Protein AF-A0AAD9Q621-F1 (afdb_monomer_lite)

Radius of gyration: 24.03 Å; chains: 1; bounding box: 46×67×92 Å

Sequence (267 aa):
MGCFPSRLRRNLNNNDGDSFIDLDEEDTPLLNEISRTQQTGHIIPQRQVRDQELIEQEDTELETTLLKLEHARGWREKIQKVETQTELETYRLKIVGLLDSATMEMSRLTKENRHYDVEKVVNSITHLRNAIGDHFFEASGINAFGREVTDMESCVITGGQYFKPVMIQDDDDSIVKLYFFTVSDVDSTEVLFRYYLEHVSFLEDSFALGLVTPDGHTQVEIYGSMCPSYWTIRRDVISNVTRRLNRLEDSYAFDCLSDYDTPLPMR

Organism: Acropora cervicornis (NCBI:txid6130)

pLDDT: mean 78.17, std 24.23, range [26.34, 98.44]

Secondary structure (DSSP, 8-state):
--PPP----S-S------------TTSS-----------------HHHHHHHHHHHHHHHHHHHHHHHHHHHHTTHHHHTT--SHHHHHHHHHHHHHHHHHHHHHHHHHHHTT-HHHHHHHHHHHHHHHHHH-HHHHHHHT--EEEEEEEE-SSEEEEEEEEEEEEEEETTEEEEEEEEEEEEEETTT--EEEEEEEEEE-SSS-EEEEEEEETTEEEEEEEEETSPPPHHHHHHHHHHHHHHHHHHHHHHHHHHTTGGG--PPPP-

Structure (mmCIF, N/CA/C/O backbone):
data_AF-A0AAD9Q621-F1
#
_entry.id   AF-A0AAD9Q621-F1
#
loop_
_atom_site.group_PDB
_atom_site.id
_atom_site.type_symbol
_atom_site.label_atom_id
_atom_site.label_alt_id
_atom_site.label_comp_id
_atom_site.label_asym_id
_atom_site.label_entity_id
_atom_site.label_seq_id
_atom_site.pdbx_PDB_ins_code
_atom_site.Cartn_x
_atom_site.Cartn_y
_atom_site.Cartn_z
_atom_site.occupancy
_atom_site.B_iso_or_equiv
_atom_site.auth_seq_id
_atom_site.auth_comp_id
_atom_site.auth_asym_id
_atom_site.auth_atom_id
_atom_site.pdbx_PDB_model_num
ATOM 1 N N . MET A 1 1 ? -12.721 -8.736 -2.957 1.00 26.34 1 MET A N 1
ATOM 2 C CA . MET A 1 1 ? -11.526 -8.057 -3.504 1.00 26.34 1 MET A CA 1
ATOM 3 C C . MET A 1 1 ? -11.634 -6.564 -3.231 1.00 26.34 1 MET A C 1
ATOM 5 O O . MET A 1 1 ? -12.466 -5.903 -3.839 1.00 26.34 1 MET A O 1
ATOM 9 N N . GLY A 1 2 ? -10.891 -6.060 -2.244 1.00 27.75 2 GLY A N 1
ATOM 10 C CA . GLY A 1 2 ? -10.909 -4.644 -1.872 1.00 27.75 2 GLY A CA 1
ATOM 11 C C . GLY A 1 2 ? -10.131 -3.814 -2.888 1.00 27.75 2 GLY A C 1
ATOM 12 O O . GLY A 1 2 ? -8.905 -3.830 -2.887 1.00 27.75 2 GLY A O 1
ATOM 13 N N . CYS A 1 3 ? -10.841 -3.122 -3.776 1.00 31.17 3 CYS A N 1
ATOM 14 C CA . CYS A 1 3 ? -10.263 -2.065 -4.596 1.00 31.17 3 CYS A CA 1
ATOM 15 C C . CYS A 1 3 ? -10.240 -0.782 -3.763 1.00 31.17 3 CYS A C 1
ATOM 17 O O . CYS A 1 3 ? -11.298 -0.291 -3.367 1.00 31.17 3 CYS A O 1
ATOM 19 N N . PHE A 1 4 ? -9.054 -0.226 -3.516 1.00 37.09 4 PHE A N 1
ATOM 20 C CA . PHE A 1 4 ? -8.951 1.181 -3.139 1.00 37.09 4 PHE A CA 1
ATOM 21 C C . PHE A 1 4 ? -9.514 2.020 -4.296 1.00 37.09 4 PHE A C 1
ATOM 23 O O . PHE A 1 4 ? -9.124 1.792 -5.445 1.00 37.09 4 PHE A O 1
ATOM 30 N N . PRO A 1 5 ? -10.452 2.949 -4.053 1.00 32.56 5 PRO A N 1
ATOM 31 C CA . PRO A 1 5 ? -10.899 3.855 -5.094 1.00 32.56 5 PRO A CA 1
ATOM 32 C C . PRO A 1 5 ? -9.752 4.804 -5.456 1.00 32.56 5 PRO A C 1
ATOM 34 O O . PRO A 1 5 ? -9.314 5.608 -4.639 1.00 32.56 5 PRO A O 1
ATOM 37 N N . SER A 1 6 ? -9.297 4.738 -6.706 1.00 33.56 6 SER A N 1
ATOM 38 C CA . SER A 1 6 ? -8.391 5.692 -7.352 1.00 33.56 6 SER A CA 1
ATOM 39 C C . SER A 1 6 ? -9.079 7.051 -7.545 1.00 33.56 6 SER A C 1
ATOM 41 O O . SER A 1 6 ? -9.374 7.487 -8.654 1.00 33.56 6 SER A O 1
ATOM 43 N N . ARG A 1 7 ? -9.395 7.738 -6.444 1.00 35.34 7 ARG A N 1
ATOM 44 C CA . ARG A 1 7 ? -9.944 9.101 -6.451 1.00 35.34 7 ARG A CA 1
ATOM 45 C C . ARG A 1 7 ? -9.045 10.051 -5.673 1.00 35.34 7 ARG A C 1
ATOM 47 O O . ARG A 1 7 ? -9.478 10.685 -4.722 1.00 35.34 7 ARG A O 1
ATOM 54 N N . LEU A 1 8 ? -7.811 10.204 -6.137 1.00 37.25 8 LEU A N 1
ATOM 55 C CA . LEU A 1 8 ? -6.962 11.334 -5.763 1.00 37.25 8 LEU A CA 1
ATOM 56 C C . LEU A 1 8 ? -6.547 12.089 -7.025 1.00 37.25 8 LEU A C 1
ATOM 58 O O . LEU A 1 8 ? -5.399 12.062 -7.438 1.00 37.25 8 LEU A O 1
ATOM 62 N N . ARG A 1 9 ? -7.540 12.720 -7.665 1.00 35.75 9 ARG A N 1
ATOM 63 C CA . ARG A 1 9 ? -7.397 13.922 -8.506 1.00 35.75 9 ARG A CA 1
ATOM 64 C C . ARG A 1 9 ? -8.783 14.407 -8.945 1.00 35.75 9 ARG A C 1
ATOM 66 O O . ARG A 1 9 ? -9.293 14.062 -10.004 1.00 35.75 9 ARG A O 1
ATOM 73 N N . ARG A 1 10 ? -9.408 15.245 -8.118 1.00 29.36 10 ARG A N 1
ATOM 74 C CA . ARG A 1 10 ? -10.305 16.297 -8.614 1.00 29.36 10 ARG A CA 1
ATOM 75 C C . ARG A 1 10 ? -9.667 17.632 -8.261 1.00 29.36 10 ARG A C 1
ATOM 77 O O . ARG A 1 10 ? -9.637 18.002 -7.099 1.00 29.36 10 ARG A O 1
ATOM 84 N N . ASN A 1 11 ? -9.129 18.277 -9.293 1.00 28.58 11 ASN A N 1
ATOM 85 C CA . ASN A 1 11 ? -8.925 19.715 -9.443 1.00 28.58 11 ASN A CA 1
ATOM 86 C C . ASN A 1 11 ? -8.492 20.506 -8.199 1.00 28.58 11 ASN A C 1
ATOM 88 O O . ASN A 1 11 ? -9.303 21.119 -7.511 1.00 28.58 11 ASN A O 1
ATOM 92 N N . LEU A 1 12 ? -7.173 20.632 -8.040 1.00 32.91 12 LEU A N 1
ATOM 93 C CA . LEU A 1 12 ? -6.574 21.885 -7.582 1.00 32.91 12 LEU A CA 1
ATOM 94 C C . LEU A 1 12 ? -6.900 22.956 -8.632 1.00 32.91 12 LEU A C 1
ATOM 96 O O . LEU A 1 12 ? -6.299 22.958 -9.702 1.00 32.91 12 LEU A O 1
ATOM 100 N N . ASN A 1 13 ? -7.901 23.782 -8.320 1.00 31.59 13 ASN A N 1
ATOM 101 C CA . ASN A 1 13 ? -8.414 24.973 -9.016 1.00 31.59 13 ASN A CA 1
ATOM 102 C C . ASN A 1 13 ? -9.907 24.825 -9.304 1.00 31.59 13 ASN A C 1
ATOM 104 O O . ASN A 1 13 ? -10.308 24.550 -10.429 1.00 31.59 13 ASN A O 1
ATOM 108 N N . ASN A 1 14 ? -10.717 24.999 -8.263 1.00 27.00 14 ASN A N 1
ATOM 109 C CA . ASN A 1 14 ? -11.914 25.832 -8.297 1.00 27.00 14 ASN A CA 1
ATOM 110 C C . ASN A 1 14 ? -12.333 26.101 -6.848 1.00 27.00 14 ASN A C 1
ATOM 112 O O . ASN A 1 14 ? -12.568 25.173 -6.079 1.00 27.00 14 ASN A O 1
ATOM 116 N N . ASN A 1 15 ? -12.376 27.384 -6.489 1.00 37.25 15 ASN A N 1
ATOM 117 C CA . ASN A 1 15 ? -13.148 27.868 -5.353 1.00 37.25 15 ASN A CA 1
ATOM 118 C C . ASN A 1 15 ? -14.604 27.473 -5.593 1.00 37.25 15 ASN A C 1
ATOM 120 O O . ASN A 1 15 ? -15.221 28.076 -6.460 1.00 37.25 15 ASN A O 1
ATOM 124 N N . ASP A 1 16 ? -15.117 26.503 -4.846 1.00 28.81 16 ASP A N 1
ATOM 125 C CA . ASP A 1 16 ? -16.530 26.389 -4.492 1.00 28.81 16 ASP A CA 1
ATOM 126 C C . ASP A 1 16 ? -16.617 25.536 -3.219 1.00 28.81 16 ASP A C 1
ATOM 128 O O . ASP A 1 16 ? -15.977 24.489 -3.104 1.00 28.81 16 ASP A O 1
ATOM 132 N N . GLY A 1 17 ? -17.322 26.069 -2.222 1.00 32.94 17 GLY A N 1
ATOM 133 C CA . GLY A 1 17 ? -17.392 25.536 -0.867 1.00 32.94 17 GLY A CA 1
ATOM 134 C C . GLY A 1 17 ? -18.185 24.236 -0.725 1.00 32.94 17 GLY A C 1
ATOM 135 O O . GLY A 1 17 ? -18.913 23.810 -1.618 1.00 32.94 17 GLY A O 1
ATOM 136 N N . ASP A 1 18 ? -18.049 23.685 0.481 1.00 28.56 18 ASP A N 1
ATOM 137 C CA . ASP A 1 18 ? -18.862 22.644 1.116 1.00 28.56 18 ASP A CA 1
ATOM 138 C C . ASP A 1 18 ? -18.613 21.181 0.714 1.00 28.56 18 ASP A C 1
ATOM 140 O O . ASP A 1 18 ? -19.258 20.584 -0.146 1.00 28.56 18 ASP A O 1
ATOM 144 N N . SER A 1 19 ? -17.712 20.534 1.458 1.00 31.81 19 SER A N 1
ATOM 145 C CA . SER A 1 19 ? -18.082 19.516 2.466 1.00 31.81 19 SER A CA 1
ATOM 146 C C . SER A 1 19 ? -16.806 18.900 3.042 1.00 31.81 19 SER A C 1
ATOM 148 O O . SER A 1 19 ? -16.425 17.764 2.763 1.00 31.81 19 SER A O 1
ATOM 150 N N . PHE A 1 20 ? -16.106 19.705 3.841 1.00 32.16 20 PHE A N 1
ATOM 151 C CA . PHE A 1 20 ? -15.108 19.196 4.767 1.00 32.16 20 PHE A CA 1
ATOM 152 C C . PHE A 1 20 ? -15.870 18.338 5.782 1.00 32.16 20 PHE A C 1
ATOM 154 O O . PHE A 1 20 ? -16.812 18.815 6.409 1.00 32.16 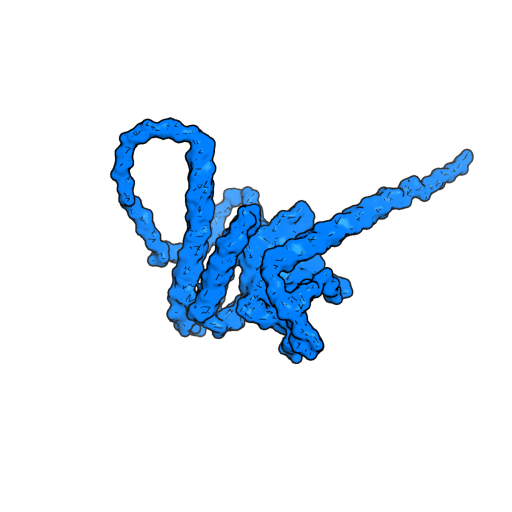20 PHE A O 1
ATOM 161 N N . ILE A 1 21 ? -15.549 17.047 5.872 1.00 37.06 21 ILE A N 1
ATOM 162 C CA . ILE A 1 21 ? -16.038 16.226 6.978 1.00 37.06 21 ILE A CA 1
ATOM 163 C C . ILE A 1 21 ? -15.298 16.754 8.199 1.00 37.06 21 ILE A C 1
ATOM 165 O O . ILE A 1 21 ? -14.123 16.435 8.387 1.00 37.06 21 ILE A O 1
ATOM 169 N N . ASP A 1 22 ? -15.981 17.611 8.957 1.00 28.91 22 ASP A N 1
ATOM 170 C CA . ASP A 1 22 ? -15.563 18.063 10.274 1.00 28.91 22 ASP A CA 1
ATOM 171 C C . ASP A 1 22 ? -15.210 16.826 11.100 1.00 28.91 22 ASP A C 1
ATOM 173 O O . ASP A 1 22 ? -16.054 16.012 11.483 1.00 28.91 22 ASP A O 1
ATOM 177 N N . LEU A 1 23 ? -13.909 16.638 11.301 1.00 36.59 23 LEU A N 1
ATOM 178 C CA . LEU A 1 23 ? -13.409 15.833 12.394 1.00 36.59 23 LEU A CA 1
ATOM 179 C C . LEU A 1 23 ? -13.856 16.574 13.648 1.00 36.59 23 LEU A C 1
ATOM 181 O O . LEU A 1 23 ? -13.375 17.679 13.874 1.00 36.59 23 LEU A O 1
ATOM 185 N N . ASP A 1 24 ? -14.802 15.993 14.389 1.00 32.12 24 ASP A N 1
ATOM 186 C CA . ASP A 1 24 ? -15.315 16.537 15.648 1.00 32.12 24 ASP A CA 1
ATOM 187 C C . ASP A 1 24 ? -14.184 17.217 16.444 1.00 32.12 24 ASP A C 1
ATOM 189 O O . ASP A 1 24 ? -13.232 16.561 16.879 1.00 32.12 24 ASP A O 1
ATOM 193 N N . GLU A 1 25 ? -14.297 18.539 16.621 1.00 39.09 25 GLU A N 1
ATOM 194 C CA . GLU A 1 25 ? -13.350 19.414 17.335 1.00 39.09 25 GLU A CA 1
ATOM 195 C C . GLU A 1 25 ? -13.180 19.050 18.829 1.00 39.09 25 GLU A C 1
ATOM 197 O O . GLU A 1 25 ? -12.419 19.699 19.545 1.00 39.09 25 GLU A O 1
ATOM 202 N N . GLU A 1 26 ? -13.858 18.010 19.328 1.00 36.59 26 GLU A N 1
ATOM 203 C CA . GLU A 1 26 ? -13.805 17.610 20.739 1.00 36.59 26 GLU A CA 1
ATOM 204 C C . GLU A 1 26 ? -12.610 16.714 21.117 1.00 36.59 26 GLU A C 1
ATOM 206 O O . GLU A 1 26 ? -12.303 16.613 22.302 1.00 36.59 26 GLU A O 1
ATOM 211 N N . ASP A 1 27 ? -11.891 16.113 20.159 1.00 41.03 27 ASP A N 1
ATOM 212 C CA . ASP A 1 27 ? -10.774 15.184 20.449 1.00 41.03 27 ASP A CA 1
ATOM 213 C C . ASP A 1 27 ? -9.378 15.737 20.046 1.00 41.03 27 ASP A C 1
ATOM 215 O O . ASP A 1 27 ? -8.369 15.033 20.142 1.00 41.03 27 ASP A O 1
ATOM 219 N N . THR A 1 28 ? -9.267 17.003 19.619 1.00 39.59 28 THR A N 1
ATOM 220 C CA . THR A 1 28 ? -7.971 17.666 19.353 1.00 39.59 28 THR A CA 1
ATOM 221 C C . THR A 1 28 ? -7.478 18.456 20.570 1.00 39.59 28 THR A C 1
ATOM 223 O O . THR A 1 28 ? -8.156 19.395 20.992 1.00 39.59 28 THR A O 1
ATOM 226 N N . PRO A 1 29 ? -6.289 18.169 21.139 1.00 35.22 29 PRO A N 1
ATOM 227 C CA . PRO A 1 29 ? -5.741 19.007 22.195 1.00 35.22 29 PRO A CA 1
ATOM 228 C C . PRO A 1 29 ? -5.345 20.377 21.627 1.00 35.22 29 PRO A C 1
ATOM 230 O O . PRO A 1 29 ? -4.429 20.494 20.813 1.00 35.22 29 PRO A O 1
ATOM 233 N N . LEU A 1 30 ? -6.036 21.421 22.090 1.00 34.84 30 LEU A N 1
ATOM 234 C CA . LEU A 1 30 ? -5.670 22.821 21.888 1.00 34.84 30 LEU A CA 1
ATOM 235 C C . LEU A 1 30 ? -4.292 23.083 22.517 1.00 34.84 30 LEU A C 1
ATOM 237 O O . LEU A 1 30 ? -4.174 23.241 23.735 1.00 34.84 30 LEU A O 1
ATOM 241 N N . LEU A 1 31 ? -3.243 23.154 21.698 1.00 34.41 31 LEU A N 1
ATOM 242 C CA . LEU A 1 31 ? -1.949 23.693 22.118 1.00 34.41 31 LEU A CA 1
ATOM 243 C C . LEU A 1 31 ? -2.045 25.221 22.160 1.00 34.41 31 LEU A C 1
ATOM 245 O O . LEU A 1 31 ? -1.719 25.915 21.201 1.00 34.41 31 LEU A O 1
ATOM 249 N N . ASN A 1 32 ? -2.527 25.738 23.289 1.00 34.00 32 ASN A N 1
ATOM 250 C CA . ASN A 1 32 ? -2.466 27.162 23.584 1.00 34.00 32 ASN A CA 1
ATOM 251 C C . ASN A 1 32 ? -1.033 27.597 23.924 1.00 34.00 32 ASN A C 1
ATOM 253 O O . ASN A 1 32 ? -0.339 26.994 24.744 1.00 34.00 32 ASN A O 1
ATOM 257 N N . GLU A 1 33 ? -0.661 28.704 23.291 1.00 37.94 33 GLU A N 1
ATOM 258 C CA . GLU A 1 33 ? 0.535 29.525 23.446 1.00 37.94 33 GLU A CA 1
ATOM 259 C C . GLU A 1 33 ? 0.956 29.794 24.900 1.00 37.94 33 GLU A C 1
ATOM 261 O O . GLU A 1 33 ? 0.183 30.371 25.660 1.00 37.94 33 GLU A O 1
ATOM 266 N N . ILE A 1 34 ? 2.230 29.540 25.232 1.00 30.02 34 ILE A N 1
ATOM 267 C CA . ILE A 1 34 ? 3.080 30.356 26.132 1.00 30.02 34 ILE A CA 1
ATOM 268 C C . ILE A 1 34 ? 4.538 30.047 25.694 1.00 30.02 34 ILE A C 1
ATOM 270 O O . ILE A 1 34 ? 4.906 28.885 25.623 1.00 30.02 34 ILE A O 1
ATOM 274 N N . SER A 1 35 ? 5.455 30.954 25.340 1.00 29.91 35 SER A N 1
ATOM 275 C CA . SER A 1 35 ? 5.854 32.179 26.031 1.00 29.91 35 SER A CA 1
ATOM 276 C C . SER A 1 35 ? 6.672 33.107 25.125 1.00 29.91 35 SER A C 1
ATOM 278 O O . SER A 1 35 ? 7.595 32.687 24.432 1.00 29.91 35 SER A O 1
ATOM 280 N N . ARG A 1 36 ? 6.401 34.411 25.240 1.00 35.31 36 ARG A N 1
ATOM 281 C CA . ARG A 1 36 ? 7.304 35.495 24.837 1.00 35.31 36 ARG A CA 1
ATOM 282 C C . ARG A 1 36 ? 8.594 35.452 25.661 1.00 35.31 36 ARG A C 1
ATOM 284 O O . ARG A 1 36 ? 8.513 35.574 26.879 1.00 35.31 36 ARG A O 1
ATOM 291 N N . THR A 1 37 ? 9.750 35.512 25.004 1.00 32.03 37 THR A N 1
ATOM 292 C CA . THR A 1 37 ? 10.958 36.134 25.579 1.00 32.03 37 THR A CA 1
ATOM 293 C C . THR A 1 37 ? 11.807 36.807 24.500 1.00 32.03 37 THR A C 1
ATOM 295 O O . THR A 1 37 ? 12.412 36.153 23.667 1.00 32.03 37 THR A O 1
ATOM 298 N N . GLN A 1 38 ? 11.771 38.141 24.552 1.00 34.44 38 GLN A N 1
ATOM 299 C CA . GLN A 1 38 ? 12.819 39.143 24.311 1.00 34.44 38 GLN A CA 1
ATOM 300 C C . GLN A 1 38 ? 13.856 38.950 23.185 1.00 34.44 38 GLN A C 1
ATOM 302 O O . GLN A 1 38 ? 14.665 38.033 23.162 1.00 34.44 38 GLN A O 1
ATOM 307 N N . GLN A 1 39 ? 13.871 39.970 22.322 1.00 39.31 39 GLN A N 1
ATOM 308 C CA . GLN A 1 39 ? 14.842 40.270 21.275 1.00 39.31 39 GLN A CA 1
ATOM 309 C C . GLN A 1 39 ? 16.283 40.404 21.795 1.00 39.31 39 GLN A C 1
ATOM 311 O O . GLN A 1 39 ? 16.555 41.221 22.673 1.00 39.31 39 GLN A O 1
ATOM 316 N N . THR A 1 40 ? 17.218 39.773 21.088 1.00 33.22 40 THR A N 1
ATOM 317 C CA . THR A 1 40 ? 18.570 40.305 20.869 1.00 33.22 40 THR A CA 1
ATOM 318 C C . THR A 1 40 ? 18.975 40.015 19.427 1.00 33.22 40 THR A C 1
ATOM 320 O O . THR A 1 40 ? 18.932 38.882 18.961 1.00 33.22 40 THR A O 1
ATOM 323 N N . GLY A 1 41 ? 19.290 41.080 18.687 1.00 44.53 41 GLY A N 1
ATOM 324 C CA . GLY A 1 41 ? 19.498 41.039 17.245 1.00 44.53 41 GLY A CA 1
ATOM 325 C C . GLY A 1 41 ? 20.725 40.231 16.829 1.00 44.53 41 GLY A C 1
ATOM 326 O O . GLY A 1 41 ? 21.863 40.604 17.118 1.00 44.53 41 GLY A O 1
ATOM 327 N N . HIS A 1 42 ? 20.485 39.185 16.048 1.00 36.78 42 HIS A N 1
ATOM 328 C CA . HIS A 1 42 ? 21.447 38.635 15.105 1.00 36.78 42 HIS A CA 1
ATOM 329 C C . HIS A 1 42 ? 20.776 38.568 13.738 1.00 36.78 42 HIS A C 1
ATOM 331 O O . HIS A 1 42 ? 19.717 37.969 13.576 1.00 36.78 42 HIS A O 1
ATOM 337 N N . ILE A 1 43 ? 21.371 39.257 12.764 1.00 47.09 43 ILE A N 1
ATOM 338 C CA . ILE A 1 43 ? 20.954 39.204 11.364 1.00 47.09 43 ILE A CA 1
ATOM 339 C C . ILE A 1 43 ? 21.377 37.824 10.857 1.00 47.09 43 ILE A C 1
ATOM 341 O O . ILE A 1 43 ? 22.516 37.632 10.437 1.00 47.09 43 ILE A O 1
ATOM 345 N N . ILE A 1 44 ? 20.478 36.850 10.970 1.00 49.91 44 ILE A N 1
ATOM 346 C CA . ILE A 1 44 ? 20.642 35.536 10.351 1.00 49.91 44 ILE A CA 1
ATOM 347 C C . ILE A 1 44 ? 20.378 35.727 8.846 1.00 49.91 44 ILE A C 1
ATOM 349 O O . ILE A 1 44 ? 19.381 36.360 8.483 1.00 49.91 44 ILE A O 1
ATOM 353 N N . PRO A 1 45 ? 21.253 35.246 7.944 1.00 46.00 45 PRO A N 1
ATOM 354 C CA . PRO A 1 45 ? 21.015 35.331 6.508 1.00 46.00 45 PRO A CA 1
ATOM 355 C C . PRO A 1 45 ? 19.669 34.678 6.163 1.00 46.00 45 PRO A C 1
ATOM 357 O O . PRO A 1 45 ? 19.460 33.512 6.485 1.00 46.00 45 PRO A O 1
ATOM 360 N N . GLN A 1 46 ? 18.774 35.397 5.474 1.00 53.19 46 GLN A N 1
ATOM 361 C CA . GLN A 1 46 ? 17.405 34.950 5.136 1.00 53.19 46 GLN A CA 1
ATOM 362 C C . GLN A 1 46 ? 17.324 33.561 4.473 1.00 53.19 46 GLN A C 1
ATOM 364 O O . GLN A 1 46 ? 16.284 32.914 4.529 1.00 53.19 46 GLN A O 1
ATOM 369 N N . ARG A 1 47 ? 18.416 33.090 3.860 1.00 50.66 47 ARG A N 1
ATOM 370 C CA . ARG A 1 47 ? 18.510 31.747 3.278 1.00 50.66 47 ARG A CA 1
ATOM 371 C C . ARG A 1 47 ? 18.560 30.639 4.339 1.00 50.66 47 ARG A C 1
ATOM 373 O O . ARG A 1 47 ? 17.883 29.640 4.176 1.00 50.66 47 ARG A O 1
ATOM 380 N N . GLN A 1 48 ? 19.286 30.846 5.439 1.00 50.97 48 GLN A N 1
ATOM 381 C CA . GLN A 1 48 ? 19.386 29.866 6.529 1.00 50.97 48 GLN A CA 1
ATOM 382 C C . GLN A 1 48 ? 18.094 29.764 7.343 1.00 50.97 48 GLN A C 1
ATOM 384 O O . GLN A 1 48 ? 17.766 28.684 7.809 1.00 50.97 48 GLN A O 1
ATOM 389 N N . VAL A 1 49 ? 17.347 30.865 7.481 1.00 56.06 49 VAL A N 1
ATOM 390 C CA . VAL A 1 49 ? 16.044 30.856 8.168 1.00 56.06 49 VAL A CA 1
ATOM 391 C C . VAL A 1 49 ? 15.024 30.044 7.373 1.00 56.06 49 VAL A C 1
ATOM 393 O O . VAL A 1 49 ? 14.339 29.212 7.946 1.00 56.06 49 VAL A O 1
ATOM 396 N N . ARG A 1 50 ? 14.981 30.217 6.046 1.00 51.56 50 ARG A N 1
ATOM 397 C CA . ARG A 1 50 ? 14.044 29.486 5.185 1.00 51.56 50 ARG A CA 1
ATOM 398 C C . ARG A 1 50 ? 14.362 27.987 5.118 1.00 51.56 50 ARG A C 1
ATOM 400 O O . ARG A 1 50 ? 13.443 27.183 5.153 1.00 51.56 50 ARG A O 1
ATOM 407 N N . ASP A 1 51 ? 15.641 27.617 5.051 1.00 54.16 51 ASP A N 1
ATOM 408 C CA . ASP A 1 51 ? 16.052 26.207 5.067 1.00 54.16 51 ASP A CA 1
ATOM 409 C C . ASP A 1 51 ? 15.748 25.552 6.434 1.00 54.16 51 ASP A C 1
ATOM 411 O O . ASP A 1 51 ? 15.332 24.400 6.483 1.00 54.16 51 ASP A O 1
ATOM 415 N N . GLN A 1 52 ? 15.885 26.294 7.541 1.00 54.59 52 GLN A N 1
ATOM 416 C CA . GLN A 1 52 ? 15.554 25.827 8.893 1.00 54.59 52 GLN A CA 1
ATOM 417 C C . GLN A 1 52 ? 14.034 25.706 9.121 1.00 54.59 52 GLN A C 1
ATOM 419 O O . GLN A 1 52 ? 13.588 24.705 9.669 1.00 54.59 52 GLN A O 1
ATOM 424 N N . GLU A 1 53 ? 13.238 26.677 8.660 1.00 60.09 53 GLU A N 1
ATOM 425 C CA . GLU A 1 53 ? 11.766 26.642 8.722 1.00 60.09 53 GLU A CA 1
ATOM 426 C C . GLU A 1 53 ? 11.188 25.472 7.911 1.00 60.09 53 GLU A C 1
ATOM 428 O O . GLU A 1 53 ? 10.235 24.838 8.354 1.00 60.09 53 GLU A O 1
ATOM 433 N N . LEU A 1 54 ? 11.777 25.152 6.752 1.00 60.31 54 LEU A N 1
ATOM 434 C CA . LEU A 1 54 ? 11.378 23.995 5.945 1.00 60.31 54 LEU A CA 1
ATOM 435 C C . LEU A 1 54 ? 11.679 22.676 6.667 1.00 60.31 54 LEU A C 1
ATOM 437 O O . LEU A 1 54 ? 10.803 21.824 6.742 1.00 60.31 54 LEU A O 1
ATOM 441 N N . ILE A 1 55 ? 12.865 22.534 7.268 1.00 61.09 55 ILE A N 1
ATOM 442 C CA . ILE A 1 55 ? 13.231 21.336 8.045 1.00 61.09 55 ILE A CA 1
ATOM 443 C C . ILE A 1 55 ? 12.317 21.174 9.274 1.00 61.09 55 ILE A C 1
ATOM 445 O O . ILE A 1 55 ? 11.850 20.074 9.561 1.00 61.09 55 ILE A O 1
ATOM 449 N N . GLU A 1 56 ? 12.016 22.265 9.985 1.00 63.00 56 GLU A N 1
ATOM 450 C CA . GLU A 1 56 ? 11.113 22.249 11.145 1.00 63.00 56 GLU A CA 1
ATOM 451 C C . GLU A 1 56 ? 9.666 21.917 10.745 1.00 63.00 56 GLU A C 1
ATOM 453 O O . GLU A 1 56 ? 8.984 21.155 11.436 1.00 63.00 56 GLU A O 1
ATOM 458 N N . GLN A 1 57 ? 9.199 22.422 9.600 1.00 62.09 57 GLN A N 1
ATOM 459 C CA . GLN A 1 57 ? 7.882 22.093 9.058 1.00 62.09 57 GLN A CA 1
ATOM 460 C C . GLN A 1 57 ? 7.797 20.624 8.601 1.00 62.09 57 GLN A C 1
ATOM 462 O O . GLN A 1 57 ? 6.801 19.956 8.879 1.00 62.09 57 GLN A O 1
ATOM 467 N N . GLU A 1 58 ? 8.846 20.093 7.964 1.00 62.84 58 GLU A N 1
ATOM 468 C CA . GLU A 1 58 ? 8.919 18.700 7.499 1.00 62.84 58 GLU A CA 1
ATOM 469 C C . GLU A 1 58 ? 8.887 17.684 8.649 1.00 62.84 58 GLU A C 1
ATOM 471 O O . GLU A 1 58 ? 8.261 16.628 8.520 1.00 62.84 58 GLU A O 1
ATOM 476 N N . ASP A 1 59 ? 9.534 17.983 9.777 1.00 75.44 59 ASP A N 1
ATOM 477 C CA . ASP A 1 59 ? 9.481 17.119 10.961 1.00 75.44 59 ASP A CA 1
ATOM 478 C C . ASP A 1 59 ? 8.126 17.224 11.690 1.00 75.44 59 ASP A C 1
ATOM 480 O O . ASP A 1 59 ? 7.656 16.237 12.266 1.00 75.44 59 ASP A O 1
ATOM 484 N N . THR A 1 60 ? 7.434 18.365 11.567 1.00 85.06 60 THR A N 1
ATOM 485 C CA . THR A 1 60 ? 6.090 18.571 12.134 1.00 85.06 60 THR A CA 1
ATOM 486 C C . THR A 1 60 ? 5.029 17.697 11.449 1.00 85.06 60 THR A C 1
ATOM 488 O O . THR A 1 60 ? 4.137 17.169 12.120 1.00 85.06 60 THR A O 1
ATOM 491 N N . GLU A 1 61 ? 5.098 17.504 10.127 1.00 90.88 61 GLU A N 1
ATOM 492 C CA . GLU A 1 61 ? 4.133 16.671 9.381 1.00 90.88 61 GLU A CA 1
ATOM 493 C C . GLU A 1 61 ? 4.252 15.179 9.733 1.00 90.88 61 GLU A C 1
ATOM 495 O O . GLU A 1 61 ? 3.237 14.501 9.963 1.00 90.88 61 GLU A O 1
ATOM 500 N N . LEU A 1 62 ? 5.487 14.686 9.872 1.00 93.69 62 LEU A N 1
ATOM 501 C CA . LEU A 1 62 ? 5.767 13.322 10.317 1.00 93.69 62 LEU A CA 1
ATOM 502 C C . LEU A 1 62 ? 5.264 13.106 11.748 1.00 93.69 62 LEU A C 1
ATOM 504 O O . LEU A 1 62 ? 4.547 12.135 12.009 1.00 93.69 62 LEU A O 1
ATOM 508 N N . GLU A 1 63 ? 5.604 14.008 12.671 1.00 95.19 63 GLU A N 1
ATOM 509 C CA . GLU A 1 63 ? 5.161 13.926 14.065 1.00 95.19 63 GLU A CA 1
ATOM 510 C C . GLU A 1 63 ? 3.632 13.958 14.164 1.00 95.19 63 GLU A C 1
ATOM 512 O O . GLU A 1 63 ? 3.030 13.103 14.814 1.00 95.19 63 GLU A O 1
ATOM 517 N N . THR A 1 64 ? 2.983 14.854 13.418 1.00 95.62 64 THR A N 1
ATOM 518 C CA . THR A 1 64 ? 1.519 14.932 13.334 1.00 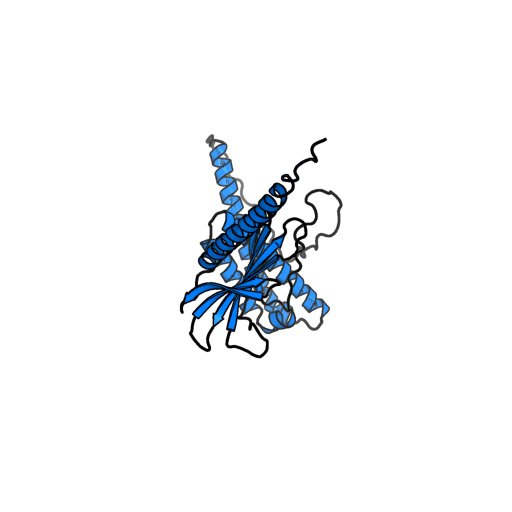95.62 64 THR A CA 1
ATOM 519 C C . THR A 1 64 ? 0.910 13.623 12.830 1.00 95.62 64 THR A C 1
ATOM 521 O O . THR A 1 64 ? -0.088 13.145 13.375 1.00 95.62 64 THR A O 1
ATOM 524 N N . THR A 1 65 ? 1.497 13.012 11.800 1.00 96.75 65 THR A N 1
ATOM 525 C CA . THR A 1 65 ? 1.026 11.731 11.252 1.00 96.75 65 THR A CA 1
ATOM 526 C C . THR A 1 65 ? 1.151 10.607 12.280 1.00 96.75 65 THR A C 1
ATOM 528 O O . THR A 1 65 ? 0.214 9.825 12.466 1.00 96.75 65 THR A O 1
ATOM 531 N N . LEU A 1 66 ? 2.276 10.543 12.994 1.00 97.25 66 LEU A N 1
ATOM 532 C CA . LEU A 1 66 ? 2.499 9.557 14.050 1.00 97.25 66 LEU A CA 1
ATOM 533 C C . LEU A 1 66 ? 1.526 9.749 15.223 1.00 97.25 66 LEU A C 1
ATOM 535 O O . LEU A 1 66 ? 0.941 8.764 15.673 1.00 97.25 66 LEU A O 1
ATOM 539 N N . LEU A 1 67 ? 1.280 10.992 15.648 1.00 96.12 67 LEU A N 1
ATOM 540 C CA . LEU A 1 67 ? 0.312 11.322 16.699 1.00 96.12 67 LEU A CA 1
ATOM 541 C C . LEU A 1 67 ? -1.118 10.933 16.308 1.00 96.12 67 LEU A C 1
ATOM 543 O O . LEU A 1 67 ? -1.841 10.350 17.115 1.00 96.12 67 LEU A O 1
ATOM 547 N N . LYS A 1 68 ? -1.532 11.183 15.058 1.00 96.81 68 LYS A N 1
ATOM 548 C CA . LYS A 1 68 ? -2.850 10.755 14.551 1.00 96.81 68 LYS A CA 1
ATOM 549 C C . LYS A 1 68 ? -3.002 9.231 14.584 1.00 96.81 68 LYS A C 1
ATOM 551 O O . LYS A 1 68 ? -4.039 8.726 15.018 1.00 96.81 68 LYS A O 1
ATOM 556 N N . LEU A 1 69 ? -1.971 8.497 14.156 1.00 97.06 69 LEU A N 1
ATOM 557 C CA . LEU A 1 69 ? -1.949 7.031 14.205 1.00 97.06 69 LEU A CA 1
ATOM 558 C C . LEU A 1 69 ? -1.983 6.505 15.643 1.00 97.06 69 LEU A C 1
ATOM 560 O O . LEU A 1 69 ? -2.661 5.514 15.909 1.00 97.06 69 LEU A O 1
ATOM 564 N N . GLU A 1 70 ? -1.276 7.156 16.565 1.00 94.75 70 GLU A N 1
ATOM 565 C CA . GLU A 1 70 ? -1.283 6.811 17.985 1.00 94.75 70 GLU A CA 1
ATOM 566 C C . GLU A 1 70 ? -2.651 7.061 18.624 1.00 94.75 70 GLU A C 1
ATOM 568 O O . GLU A 1 70 ? -3.198 6.156 19.252 1.00 94.75 70 GLU A O 1
ATOM 573 N N . HIS A 1 71 ? -3.251 8.231 18.397 1.00 93.88 71 HIS A N 1
ATOM 574 C CA . HIS A 1 71 ? -4.578 8.565 18.911 1.00 93.88 71 HIS A CA 1
ATOM 575 C C . HIS A 1 71 ? -5.647 7.577 18.419 1.00 93.88 71 HIS A C 1
ATOM 577 O O . HIS A 1 71 ? -6.465 7.087 19.202 1.00 93.88 71 HIS A O 1
ATOM 583 N N . ALA A 1 72 ? -5.591 7.192 17.140 1.00 94.88 72 ALA A N 1
ATOM 584 C CA . ALA A 1 72 ? -6.510 6.215 16.564 1.00 94.88 72 ALA A CA 1
ATOM 585 C C . ALA A 1 72 ? -6.418 4.822 17.217 1.00 94.88 72 ALA A C 1
ATOM 587 O O . ALA A 1 72 ? -7.382 4.057 17.165 1.00 94.88 72 ALA A O 1
ATOM 588 N N . ARG A 1 73 ? -5.316 4.484 17.907 1.00 91.62 73 ARG A N 1
ATOM 589 C CA . ARG A 1 73 ? -5.235 3.238 18.695 1.00 91.62 73 ARG A CA 1
ATOM 590 C C . ARG A 1 73 ? -6.258 3.210 19.827 1.00 91.62 73 ARG A C 1
ATOM 592 O O . ARG A 1 73 ? -6.775 2.142 20.153 1.00 91.62 73 ARG A O 1
ATOM 599 N N . GLY A 1 74 ? -6.580 4.374 20.395 1.00 88.31 74 GLY A N 1
ATOM 600 C CA . GLY A 1 74 ? -7.604 4.525 21.428 1.00 88.31 74 GLY A CA 1
ATOM 601 C C . GLY A 1 74 ? -9.018 4.213 20.932 1.00 88.31 74 GLY A C 1
ATOM 602 O O . GLY A 1 74 ? -9.916 3.960 21.733 1.00 88.31 74 GLY A O 1
ATOM 603 N N . TRP A 1 75 ? -9.239 4.150 19.613 1.00 92.38 75 TRP A N 1
ATOM 604 C CA . TRP A 1 75 ? -10.557 3.851 19.053 1.00 92.38 75 TRP A CA 1
ATOM 605 C C . TRP A 1 75 ? -10.989 2.403 19.255 1.00 92.38 75 TRP A C 1
ATOM 607 O O . TRP A 1 75 ? -12.165 2.114 19.061 1.00 92.38 75 TRP A O 1
ATOM 617 N N . ARG A 1 76 ? -10.098 1.503 19.693 1.00 92.44 76 ARG A N 1
ATOM 618 C CA . ARG A 1 76 ? -10.422 0.096 19.979 1.00 92.44 76 ARG A CA 1
ATOM 619 C C . ARG A 1 76 ? -11.695 -0.056 20.813 1.00 92.44 76 ARG A C 1
ATOM 621 O O . ARG A 1 76 ? -12.575 -0.825 20.444 1.00 92.44 76 ARG A O 1
ATOM 628 N N . GLU A 1 77 ? -11.806 0.677 21.919 1.00 89.88 77 GLU A N 1
ATOM 629 C CA . GLU A 1 77 ? -12.963 0.578 22.819 1.00 89.88 77 GLU A CA 1
ATOM 630 C C . GLU A 1 77 ? -14.252 1.085 22.170 1.00 89.88 77 GLU A C 1
ATOM 632 O O . GLU A 1 77 ? -15.327 0.545 22.431 1.00 89.88 77 GLU A O 1
ATOM 637 N N . LYS A 1 78 ? -14.148 2.116 21.320 1.00 91.31 78 LYS A N 1
ATOM 638 C CA . LYS A 1 78 ? -15.284 2.658 20.571 1.00 91.31 78 LYS A CA 1
ATOM 639 C C . LYS A 1 78 ? -15.713 1.677 19.464 1.00 91.31 78 LYS A C 1
ATOM 641 O O . LYS A 1 78 ? -16.897 1.395 19.330 1.00 91.31 78 LYS A O 1
ATOM 646 N N . ILE A 1 79 ? -14.754 1.084 18.747 1.00 91.44 79 ILE A N 1
ATOM 647 C CA . ILE A 1 79 ? -14.973 0.094 17.678 1.00 91.44 79 ILE A CA 1
ATOM 648 C C . ILE A 1 79 ? -15.587 -1.203 18.220 1.00 91.44 79 ILE A C 1
ATOM 650 O O . ILE A 1 79 ? -16.457 -1.782 17.582 1.00 91.44 79 ILE A O 1
ATOM 654 N N . GLN A 1 80 ? -15.187 -1.661 19.409 1.00 89.88 80 GLN A N 1
ATOM 655 C CA . GLN A 1 80 ? -15.758 -2.867 20.027 1.00 89.88 80 GLN A CA 1
ATOM 656 C C . GLN A 1 80 ? -17.240 -2.733 20.395 1.00 89.88 80 GLN A C 1
ATOM 658 O O . GLN A 1 80 ? -17.916 -3.745 20.547 1.00 89.88 80 GLN A O 1
ATOM 663 N N . LYS A 1 81 ? -17.731 -1.500 20.555 1.00 90.44 81 LYS A N 1
ATOM 664 C CA . LYS A 1 81 ? -19.130 -1.191 20.878 1.00 90.44 81 LYS A CA 1
ATOM 665 C C . LYS A 1 81 ? -19.984 -0.931 19.635 1.00 90.44 81 LYS A C 1
ATOM 667 O O . LYS A 1 81 ? -21.141 -0.564 19.777 1.00 90.44 81 LYS A O 1
ATOM 672 N N . VAL A 1 82 ? -19.417 -1.068 18.437 1.00 89.94 82 VAL A N 1
ATOM 673 C CA . VAL A 1 82 ? -20.154 -0.905 17.182 1.00 89.94 82 VAL A CA 1
ATOM 674 C C . VAL A 1 82 ? -21.168 -2.036 17.052 1.00 89.94 82 VAL A C 1
ATOM 676 O O . VAL A 1 82 ? -20.792 -3.205 16.972 1.00 89.94 82 VAL A O 1
ATOM 679 N N . GLU A 1 83 ? -22.450 -1.681 17.006 1.00 88.88 83 GLU A N 1
ATOM 680 C CA . GLU A 1 83 ? -23.558 -2.635 16.863 1.00 88.88 83 GLU A CA 1
ATOM 681 C C . GLU A 1 83 ? -24.237 -2.519 15.494 1.00 88.88 83 GLU A C 1
ATOM 683 O O . GLU A 1 83 ? -24.918 -3.444 15.048 1.00 88.88 83 GLU A O 1
ATOM 688 N N . THR A 1 84 ? -24.042 -1.392 14.802 1.00 91.38 84 THR A N 1
ATOM 689 C CA . THR A 1 84 ? -24.702 -1.105 13.526 1.00 91.38 84 THR A CA 1
ATOM 690 C C . THR A 1 84 ? -23.730 -1.073 12.348 1.00 91.38 84 THR A C 1
ATOM 692 O O . THR A 1 84 ? -22.567 -0.682 12.462 1.00 91.38 84 THR A O 1
ATOM 695 N N . GLN A 1 85 ? -24.237 -1.418 11.161 1.00 90.50 85 GLN A N 1
ATOM 696 C CA . GLN A 1 85 ? -23.457 -1.346 9.923 1.00 90.50 85 GLN A CA 1
ATOM 697 C C . GLN A 1 85 ? -23.025 0.092 9.586 1.00 90.50 85 GLN A C 1
ATOM 699 O O . GLN A 1 85 ? -21.949 0.299 9.032 1.00 90.50 85 GLN A O 1
ATOM 704 N N . THR A 1 86 ? -23.844 1.089 9.928 1.00 93.38 86 THR A N 1
ATOM 705 C CA . THR A 1 86 ? -23.546 2.507 9.678 1.00 93.38 86 THR A CA 1
ATOM 706 C C . THR A 1 86 ? -22.360 2.989 10.514 1.00 93.38 86 THR A C 1
ATOM 708 O O . THR A 1 86 ? -21.477 3.679 10.005 1.00 93.38 86 THR A O 1
ATOM 711 N N . GLU A 1 87 ? -22.299 2.604 11.789 1.00 92.38 87 GLU A N 1
ATOM 712 C CA . GLU A 1 87 ? -21.160 2.909 12.661 1.00 92.38 87 GLU A CA 1
ATOM 713 C C . GLU A 1 87 ? -19.889 2.190 12.198 1.00 92.38 87 GLU A C 1
ATOM 715 O O . GLU A 1 87 ? -18.820 2.803 12.163 1.00 92.38 87 GLU A O 1
ATOM 720 N N . LEU A 1 88 ? -20.001 0.922 11.777 1.00 92.38 88 LEU A N 1
ATOM 721 C CA . LEU A 1 88 ? -18.879 0.180 11.198 1.00 92.38 88 LEU A CA 1
ATOM 722 C C . LEU A 1 88 ? -18.315 0.907 9.973 1.00 92.38 88 LEU A C 1
ATOM 724 O O . LEU A 1 88 ? -17.106 1.117 9.889 1.00 92.38 88 LEU A O 1
ATOM 728 N N . GLU A 1 89 ? -19.186 1.332 9.055 1.00 94.44 89 GLU A N 1
ATOM 729 C CA . GLU A 1 89 ? -18.785 2.083 7.864 1.00 94.44 89 GLU A CA 1
ATOM 730 C C . GLU A 1 89 ? -18.147 3.431 8.233 1.00 94.44 89 GLU A C 1
ATOM 732 O O . GLU A 1 89 ? -17.164 3.844 7.626 1.00 94.44 89 GLU A O 1
ATOM 737 N N . THR A 1 90 ? -18.633 4.085 9.289 1.00 95.25 90 THR A N 1
ATOM 738 C CA . THR A 1 90 ? -18.067 5.350 9.778 1.00 95.25 90 THR A CA 1
ATOM 739 C C . THR A 1 90 ? -16.627 5.163 10.258 1.00 95.25 90 THR A C 1
ATOM 741 O O . THR A 1 90 ? -15.730 5.898 9.842 1.00 95.25 90 THR A O 1
ATOM 744 N N . TYR A 1 91 ? -16.365 4.153 11.095 1.00 95.19 91 TYR A N 1
ATOM 745 C CA . TYR A 1 91 ? -15.001 3.849 11.539 1.00 95.19 91 TYR A CA 1
ATOM 746 C C . TYR A 1 91 ? -14.118 3.352 10.398 1.00 95.19 91 TYR A C 1
ATOM 748 O O . TYR A 1 91 ? -12.940 3.702 10.345 1.00 95.19 91 TYR A O 1
ATOM 756 N N . ARG A 1 92 ? -14.678 2.585 9.459 1.00 95.56 92 ARG A N 1
ATOM 757 C CA . ARG A 1 92 ? -13.977 2.164 8.244 1.00 95.56 92 ARG A CA 1
ATOM 758 C C . ARG A 1 92 ? -13.486 3.375 7.455 1.00 95.56 92 ARG A C 1
ATOM 760 O O . ARG A 1 92 ? -12.301 3.432 7.147 1.00 95.56 92 ARG A O 1
ATOM 767 N N . LEU A 1 93 ? -14.345 4.359 7.193 1.00 96.06 93 LEU A N 1
ATOM 768 C CA . LEU A 1 93 ? -13.965 5.587 6.487 1.00 96.06 93 LEU A CA 1
ATOM 769 C C . LEU A 1 93 ? -12.919 6.401 7.261 1.00 96.06 93 LEU A C 1
ATOM 771 O O . LEU A 1 93 ? -11.964 6.880 6.653 1.00 96.06 93 LEU A O 1
ATOM 775 N N . LYS A 1 94 ? -13.037 6.499 8.594 1.00 96.44 94 LYS A N 1
ATOM 776 C CA . LYS A 1 94 ? -12.028 7.166 9.440 1.00 96.44 94 LYS A CA 1
ATOM 777 C C . LYS A 1 94 ? -10.656 6.488 9.344 1.00 96.44 94 LYS A C 1
ATOM 779 O O . LYS A 1 94 ? -9.644 7.173 9.216 1.00 96.44 94 LYS A O 1
ATOM 784 N N . ILE A 1 95 ? -10.611 5.154 9.374 1.00 97.00 95 ILE A N 1
ATOM 785 C CA . ILE A 1 95 ? -9.361 4.393 9.241 1.00 97.00 95 ILE A CA 1
ATOM 786 C C . ILE A 1 95 ? -8.790 4.516 7.829 1.00 97.00 95 ILE A C 1
ATOM 788 O O . ILE A 1 95 ? -7.597 4.762 7.696 1.00 97.00 95 ILE A O 1
ATOM 792 N N . VAL A 1 96 ? -9.613 4.401 6.783 1.00 96.94 96 VAL A N 1
ATOM 793 C CA . VAL A 1 96 ? -9.157 4.584 5.395 1.00 96.94 96 VAL A CA 1
ATOM 794 C C . VAL A 1 96 ? -8.566 5.980 5.199 1.00 96.94 96 VAL A C 1
ATOM 796 O O . VAL A 1 96 ? -7.435 6.085 4.743 1.00 96.94 96 VAL A O 1
ATOM 799 N N . GLY A 1 97 ? -9.254 7.038 5.640 1.00 97.31 97 GLY A N 1
ATOM 800 C CA . GLY A 1 97 ? -8.738 8.407 5.535 1.00 97.31 97 GLY A CA 1
ATOM 801 C C . GLY A 1 97 ? -7.419 8.618 6.288 1.00 97.31 97 GLY A C 1
ATOM 802 O O . GLY A 1 97 ? -6.530 9.321 5.808 1.00 97.31 97 GLY A O 1
ATOM 803 N N . LEU A 1 98 ? -7.248 7.964 7.441 1.00 97.88 98 LEU A N 1
ATOM 804 C CA . LEU A 1 98 ? -5.990 7.987 8.186 1.00 97.88 98 LEU A CA 1
ATOM 805 C C . LEU A 1 98 ? -4.856 7.263 7.441 1.00 97.88 98 LEU A C 1
ATOM 807 O O . LEU A 1 98 ? -3.737 7.773 7.391 1.00 97.88 98 LEU A O 1
ATOM 811 N N . LEU A 1 99 ? -5.136 6.098 6.848 1.00 98.19 99 LEU A N 1
ATOM 812 C CA . LEU A 1 99 ? -4.165 5.345 6.048 1.00 98.19 99 LEU A CA 1
ATOM 813 C C . LEU A 1 99 ? -3.785 6.091 4.761 1.00 98.19 99 LEU A C 1
ATOM 815 O O . LEU A 1 99 ? -2.611 6.096 4.391 1.00 98.19 99 LEU A O 1
ATOM 819 N N . ASP A 1 100 ? -4.734 6.766 4.115 1.00 97.38 100 ASP A N 1
ATOM 820 C CA . ASP A 1 100 ? -4.482 7.593 2.932 1.00 97.38 100 ASP A CA 1
ATOM 821 C C . ASP A 1 100 ? -3.607 8.804 3.288 1.00 97.38 100 ASP A C 1
ATOM 823 O O . ASP A 1 100 ? -2.605 9.063 2.620 1.00 97.38 100 ASP A O 1
ATOM 827 N N . SER A 1 101 ? -3.903 9.495 4.398 1.00 96.75 101 SER A N 1
ATOM 828 C CA . SER A 1 101 ? -3.056 10.586 4.905 1.00 96.75 101 SER A CA 1
ATOM 829 C C . SER A 1 101 ? -1.636 10.104 5.212 1.00 96.75 101 SER A C 1
ATOM 831 O O . SER A 1 101 ? -0.672 10.778 4.854 1.00 96.75 101 SER A O 1
ATOM 833 N N . ALA A 1 102 ? -1.491 8.934 5.840 1.00 98.12 102 ALA A N 1
ATOM 834 C CA . ALA A 1 102 ? -0.183 8.348 6.112 1.00 98.12 102 ALA A CA 1
ATOM 835 C C . ALA A 1 102 ? 0.546 7.942 4.819 1.00 98.12 102 ALA A C 1
ATOM 837 O O . ALA A 1 102 ? 1.762 8.085 4.731 1.00 98.12 102 ALA A O 1
ATOM 838 N N . THR A 1 103 ? -0.182 7.480 3.798 1.00 98.44 103 THR A N 1
ATOM 839 C CA . THR A 1 103 ? 0.379 7.158 2.477 1.00 98.44 103 THR A CA 1
ATOM 840 C C . THR A 1 103 ? 0.956 8.401 1.807 1.00 98.44 103 THR A C 1
ATOM 842 O O . THR A 1 103 ? 2.060 8.346 1.263 1.00 98.44 103 THR A O 1
ATOM 845 N N . MET A 1 104 ? 0.248 9.532 1.860 1.00 97.31 104 MET A N 1
ATOM 846 C CA . MET A 1 104 ? 0.738 10.797 1.302 1.00 97.31 104 MET A CA 1
ATOM 847 C C . MET A 1 104 ? 2.022 11.257 1.996 1.00 97.31 104 MET A C 1
ATOM 849 O O . MET A 1 104 ? 2.990 11.604 1.320 1.00 97.31 104 MET A O 1
ATOM 853 N N . GLU A 1 105 ? 2.066 11.162 3.325 1.00 97.38 105 GLU A N 1
ATOM 854 C CA . GLU A 1 105 ? 3.258 11.505 4.101 1.00 97.38 105 GLU A CA 1
ATOM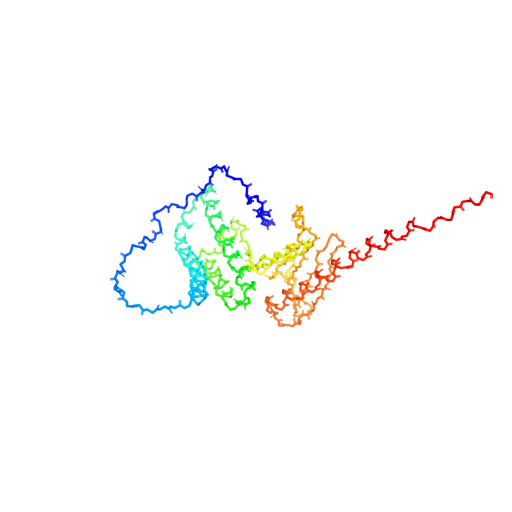 855 C C . GLU A 1 105 ? 4.436 10.567 3.796 1.00 97.38 105 GLU A C 1
ATOM 857 O O . GLU A 1 105 ? 5.544 11.012 3.503 1.00 97.38 105 GLU A O 1
ATOM 862 N N . MET A 1 106 ? 4.205 9.252 3.749 1.00 98.06 106 MET A N 1
ATOM 863 C CA . MET A 1 106 ? 5.244 8.295 3.350 1.00 98.06 106 MET A CA 1
ATOM 864 C C . MET A 1 106 ? 5.729 8.525 1.912 1.00 98.06 106 MET A C 1
ATOM 866 O O . MET A 1 106 ? 6.911 8.324 1.626 1.00 98.06 106 MET A O 1
ATOM 870 N N . SER A 1 107 ? 4.859 8.992 1.013 1.00 97.62 107 SER A N 1
ATOM 871 C CA . SER A 1 107 ? 5.237 9.363 -0.358 1.00 97.62 107 SER A CA 1
ATOM 872 C C . SER A 1 107 ? 6.177 10.569 -0.373 1.00 97.62 107 SER A C 1
ATOM 874 O O . SER A 1 107 ? 7.169 10.557 -1.104 1.00 97.62 107 SER A O 1
ATOM 876 N N . ARG A 1 108 ? 5.903 11.588 0.453 1.00 96.38 108 ARG A N 1
ATOM 877 C CA . ARG A 1 108 ? 6.774 12.760 0.639 1.00 96.38 108 ARG A CA 1
ATOM 878 C C . ARG A 1 108 ? 8.147 12.343 1.175 1.00 96.38 108 ARG A C 1
ATOM 880 O O . ARG A 1 108 ? 9.156 12.581 0.515 1.00 96.38 108 ARG A O 1
ATOM 887 N N . LEU A 1 109 ? 8.176 11.595 2.279 1.00 96.38 109 LEU A N 1
ATOM 888 C CA . LEU A 1 109 ? 9.410 11.074 2.885 1.00 96.38 109 LEU A CA 1
ATOM 889 C C . LEU A 1 109 ? 10.212 10.189 1.918 1.00 96.38 109 LEU A C 1
ATOM 891 O O . LEU A 1 109 ? 11.444 10.213 1.912 1.00 96.38 109 LEU A O 1
ATOM 895 N N . THR A 1 110 ? 9.530 9.420 1.065 1.00 96.12 110 THR A N 1
ATOM 896 C CA . THR A 1 110 ? 10.178 8.615 0.019 1.00 96.12 110 THR A CA 1
ATOM 897 C C . THR A 1 110 ? 10.867 9.498 -1.024 1.00 96.12 110 THR A C 1
ATOM 899 O O . THR A 1 110 ? 12.005 9.210 -1.39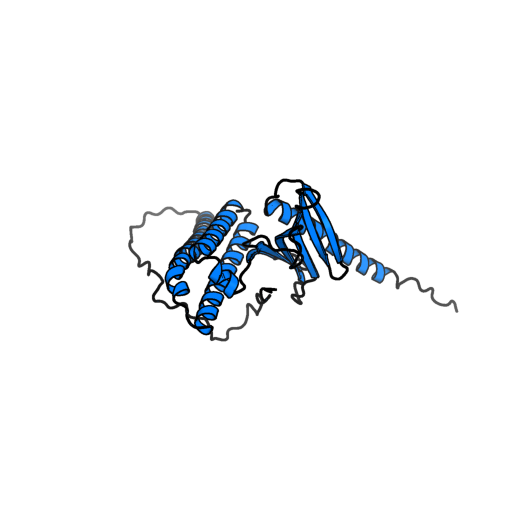5 1.00 96.12 110 THR A O 1
ATOM 902 N N . LYS A 1 111 ? 10.236 10.598 -1.465 1.00 94.62 111 LYS A N 1
ATOM 903 C CA . LYS A 1 111 ? 10.848 11.578 -2.388 1.00 94.62 111 LYS A CA 1
ATOM 904 C C . LYS A 1 111 ? 12.100 12.232 -1.780 1.00 94.62 111 LYS A C 1
ATOM 906 O O . LYS A 1 111 ? 13.054 12.516 -2.500 1.00 94.62 111 LYS A O 1
ATOM 911 N N . GLU A 1 112 ? 12.136 12.382 -0.458 1.00 94.19 112 GLU A N 1
ATOM 912 C CA . GLU A 1 112 ? 13.276 12.902 0.315 1.00 94.19 112 GLU A CA 1
ATOM 913 C C . GLU A 1 112 ? 14.336 11.837 0.662 1.00 94.19 112 GLU A C 1
ATOM 915 O O . GLU A 1 112 ? 15.341 12.142 1.301 1.00 94.19 112 GLU A O 1
ATOM 920 N N . ASN A 1 113 ? 14.155 10.582 0.234 1.00 93.81 113 ASN A N 1
ATOM 921 C CA . ASN A 1 113 ? 15.000 9.433 0.593 1.00 93.81 113 ASN A CA 1
ATOM 922 C C . ASN A 1 113 ? 15.055 9.135 2.109 1.00 93.81 113 ASN A C 1
ATOM 924 O O . ASN A 1 113 ? 15.963 8.445 2.585 1.00 93.81 113 ASN A O 1
ATOM 928 N N . ARG A 1 114 ? 14.063 9.590 2.884 1.00 95.88 114 ARG A N 1
ATOM 929 C CA . ARG A 1 114 ? 13.923 9.339 4.329 1.00 95.88 114 ARG A CA 1
ATOM 930 C C . ARG A 1 114 ? 13.274 7.977 4.604 1.00 95.88 114 ARG A C 1
ATOM 932 O O . ARG A 1 114 ? 12.301 7.857 5.345 1.00 95.88 114 ARG A O 1
ATOM 939 N N . HIS A 1 115 ? 13.831 6.910 4.027 1.00 95.31 115 HIS A N 1
ATOM 940 C CA . HIS A 1 115 ? 13.269 5.552 4.117 1.00 95.31 115 HIS A CA 1
ATOM 941 C C . HIS A 1 115 ? 13.109 5.051 5.561 1.00 95.31 115 HIS A C 1
ATOM 943 O O . HIS A 1 115 ? 12.167 4.326 5.864 1.00 95.31 115 HIS A O 1
ATOM 949 N N . TYR A 1 116 ? 14.005 5.455 6.466 1.00 95.94 116 TYR A N 1
ATOM 950 C CA . TYR A 1 116 ? 13.907 5.106 7.885 1.00 95.94 116 TYR A CA 1
ATOM 951 C C . TYR A 1 116 ? 12.641 5.673 8.543 1.00 95.94 116 TYR A C 1
ATOM 953 O O . TYR A 1 116 ? 11.994 4.982 9.328 1.00 95.94 116 TYR A O 1
ATOM 961 N N . ASP A 1 117 ? 12.257 6.904 8.201 1.00 97.19 117 ASP A N 1
ATOM 962 C CA . ASP A 1 117 ? 11.057 7.538 8.750 1.00 97.19 117 ASP A CA 1
ATOM 963 C C . ASP A 1 117 ? 9.779 6.932 8.160 1.00 97.19 117 ASP A C 1
ATOM 965 O O . ASP A 1 117 ? 8.808 6.731 8.888 1.00 97.19 117 ASP A O 1
ATOM 969 N N . VAL A 1 118 ? 9.811 6.504 6.894 1.00 97.81 118 VAL A N 1
ATOM 970 C CA . VAL A 1 118 ? 8.728 5.698 6.307 1.00 97.81 118 VAL A CA 1
ATOM 971 C C . VAL A 1 118 ? 8.501 4.415 7.114 1.00 97.81 118 VAL A C 1
ATOM 973 O O . VAL A 1 118 ? 7.359 4.094 7.445 1.00 97.81 118 VAL A O 1
ATOM 976 N N . GLU A 1 119 ? 9.563 3.704 7.513 1.00 97.88 119 GLU A N 1
ATOM 977 C CA . GLU A 1 119 ? 9.404 2.504 8.350 1.00 97.88 119 GLU A CA 1
ATOM 978 C C . GLU A 1 119 ? 8.824 2.818 9.741 1.00 97.88 119 GLU A C 1
ATOM 980 O O . GLU A 1 119 ? 8.117 1.984 10.310 1.00 97.88 119 GLU A O 1
ATOM 985 N N . LYS A 1 120 ? 9.046 4.017 10.301 1.00 97.94 120 LYS A N 1
ATOM 986 C CA . LYS A 1 120 ? 8.369 4.428 11.547 1.00 97.94 120 LYS A CA 1
ATOM 987 C C . LYS A 1 120 ? 6.859 4.528 11.348 1.00 97.94 120 LYS A C 1
ATOM 989 O O . LYS A 1 120 ? 6.107 4.015 12.176 1.00 97.94 120 LYS A O 1
ATOM 994 N N . VAL A 1 121 ? 6.416 5.143 10.251 1.00 98.38 121 VAL A N 1
ATOM 995 C CA . VAL A 1 121 ? 4.986 5.266 9.925 1.00 98.38 121 VAL A CA 1
ATOM 996 C C . VAL A 1 121 ? 4.365 3.884 9.702 1.00 98.38 121 VAL A C 1
ATOM 998 O O . VAL A 1 121 ? 3.330 3.574 10.292 1.00 98.38 121 VAL A O 1
ATOM 1001 N N . VAL A 1 122 ? 5.037 3.005 8.952 1.00 98.19 122 VAL A N 1
ATOM 1002 C CA . VAL A 1 122 ? 4.628 1.602 8.733 1.00 98.19 122 VAL A CA 1
ATOM 1003 C C . VAL A 1 122 ? 4.473 0.847 10.049 1.00 98.19 122 VAL A C 1
ATOM 1005 O O . VAL A 1 122 ? 3.478 0.147 10.264 1.00 98.19 122 VAL A O 1
ATOM 1008 N N . ASN A 1 123 ? 5.439 0.999 10.957 1.00 97.94 123 ASN A N 1
ATOM 1009 C CA . ASN A 1 123 ? 5.359 0.404 12.282 1.00 97.94 123 ASN A CA 1
ATOM 1010 C C . ASN A 1 123 ? 4.139 0.945 13.034 1.00 97.94 123 ASN A C 1
ATOM 1012 O O . ASN A 1 123 ? 3.374 0.159 13.590 1.00 97.94 123 ASN A O 1
ATOM 1016 N N . SER A 1 124 ? 3.896 2.256 13.026 1.00 98.00 124 SER A N 1
ATOM 1017 C CA . SER A 1 124 ? 2.719 2.852 13.670 1.00 98.00 124 SER A CA 1
ATOM 1018 C C . SER A 1 124 ? 1.392 2.347 13.093 1.00 98.00 124 SER A C 1
ATOM 1020 O O . SER A 1 124 ? 0.501 2.008 13.874 1.00 98.00 124 SER A O 1
ATOM 1022 N N . ILE A 1 125 ? 1.286 2.198 11.768 1.00 98.31 125 ILE A N 1
ATOM 1023 C CA . ILE A 1 125 ? 0.135 1.591 11.076 1.00 98.31 125 ILE A CA 1
ATOM 1024 C C . ILE A 1 125 ? -0.069 0.131 11.515 1.00 98.31 125 ILE A C 1
ATOM 1026 O O . ILE A 1 125 ? -1.184 -0.285 11.834 1.00 98.31 125 ILE A O 1
ATOM 1030 N N . THR A 1 126 ? 1.009 -0.650 11.596 1.00 96.31 126 THR A N 1
ATOM 1031 C CA . THR A 1 126 ? 0.950 -2.060 12.017 1.00 96.31 126 THR A CA 1
ATOM 1032 C C . THR A 1 126 ? 0.467 -2.191 13.462 1.00 96.31 126 THR A C 1
ATOM 1034 O O . THR A 1 126 ? -0.388 -3.019 13.776 1.00 96.31 126 THR A O 1
ATOM 1037 N N . HIS A 1 127 ? 0.962 -1.335 14.354 1.00 95.88 127 HIS A N 1
ATOM 1038 C CA . HIS A 1 127 ? 0.504 -1.301 15.738 1.00 95.88 127 HIS A CA 1
ATOM 1039 C C . HIS A 1 127 ? -0.951 -0.834 15.871 1.00 95.88 127 HIS A C 1
ATOM 1041 O O . HIS A 1 127 ? -1.663 -1.362 16.720 1.00 95.88 127 HIS A O 1
ATOM 1047 N N . LEU A 1 128 ? -1.409 0.119 15.048 1.00 96.38 128 LEU A N 1
ATOM 1048 C CA . LEU A 1 128 ? -2.819 0.519 14.990 1.00 96.38 128 LEU A CA 1
ATOM 1049 C C . LEU A 1 128 ? -3.709 -0.679 14.654 1.00 96.38 128 LEU A C 1
ATOM 1051 O O . LEU A 1 128 ? -4.666 -0.969 15.375 1.00 96.38 128 LEU A O 1
ATOM 1055 N N . ARG A 1 129 ? -3.341 -1.420 13.605 1.00 95.38 129 ARG A N 1
ATOM 1056 C CA . ARG A 1 129 ? -4.033 -2.640 13.189 1.00 95.38 129 ARG A CA 1
ATOM 1057 C C . ARG A 1 129 ? -4.082 -3.683 14.310 1.00 95.38 129 ARG A C 1
ATOM 1059 O O . ARG A 1 129 ? -5.147 -4.227 14.590 1.00 95.38 129 ARG A O 1
ATOM 1066 N N . ASN A 1 130 ? -2.965 -3.901 15.004 1.00 94.50 130 ASN A N 1
ATOM 1067 C CA . ASN A 1 130 ? -2.897 -4.832 16.134 1.00 94.50 130 ASN A CA 1
ATOM 1068 C C . ASN A 1 130 ? -3.713 -4.367 17.354 1.00 94.50 130 ASN A C 1
ATOM 1070 O O . ASN A 1 130 ? -4.299 -5.199 18.043 1.00 94.50 130 ASN A O 1
ATOM 1074 N N . ALA A 1 131 ? -3.768 -3.060 17.626 1.00 94.94 131 ALA A N 1
ATOM 1075 C CA . ALA A 1 131 ? -4.528 -2.503 18.743 1.00 94.94 131 ALA A CA 1
ATOM 1076 C C . ALA A 1 131 ? -6.042 -2.645 18.528 1.00 94.94 131 ALA A C 1
ATOM 1078 O O . ALA A 1 131 ? -6.754 -3.103 19.421 1.00 94.94 131 ALA A O 1
ATOM 1079 N N . ILE A 1 132 ? -6.529 -2.290 17.337 1.00 94.56 132 ILE A N 1
ATOM 1080 C CA . ILE A 1 132 ? -7.950 -2.399 16.983 1.00 94.56 132 ILE A CA 1
ATOM 1081 C C . ILE A 1 132 ? -8.372 -3.875 16.882 1.00 94.56 132 ILE A C 1
ATOM 1083 O O . ILE A 1 132 ? -9.400 -4.259 17.440 1.00 94.56 132 ILE A O 1
ATOM 1087 N N . GLY A 1 133 ? -7.546 -4.707 16.242 1.00 92.00 133 GLY A N 1
ATOM 1088 C CA . GLY A 1 133 ? -7.739 -6.150 16.131 1.00 92.00 133 GLY A CA 1
ATOM 1089 C C . GLY A 1 133 ? -8.309 -6.614 14.787 1.00 92.00 133 GLY A C 1
ATOM 1090 O O . GLY A 1 133 ? -9.006 -5.884 14.081 1.00 92.00 133 GLY A O 1
ATOM 1091 N N . ASP A 1 134 ? -8.014 -7.873 14.459 1.00 91.25 134 ASP A N 1
ATOM 1092 C CA . ASP A 1 134 ? -8.280 -8.497 13.155 1.00 91.25 134 ASP A CA 1
ATOM 1093 C C . ASP A 1 134 ? -9.751 -8.445 12.734 1.00 91.25 134 ASP A C 1
ATOM 1095 O O . ASP A 1 134 ? -10.045 -8.123 11.586 1.00 91.25 134 ASP A O 1
ATOM 1099 N N . HIS A 1 135 ? -10.665 -8.683 13.678 1.00 91.38 135 HIS A N 1
ATOM 1100 C CA . HIS A 1 135 ? -12.104 -8.749 13.420 1.00 91.38 135 HIS A CA 1
ATOM 1101 C C . HIS A 1 135 ? -12.640 -7.497 12.711 1.00 91.38 135 HIS A C 1
ATOM 1103 O O . HIS A 1 135 ? -13.428 -7.601 11.776 1.00 91.38 135 HIS A O 1
ATOM 1109 N N . PHE A 1 136 ? -12.204 -6.303 13.126 1.00 93.75 136 PHE A N 1
ATOM 1110 C CA . PHE A 1 136 ? -12.645 -5.062 12.487 1.00 93.75 136 PHE A CA 1
ATOM 1111 C C . PHE A 1 136 ? -12.098 -4.928 11.063 1.00 93.75 136 PHE A C 1
ATOM 1113 O O . PHE A 1 136 ? -12.840 -4.560 10.157 1.00 93.75 136 PHE A O 1
ATOM 1120 N N . PHE A 1 137 ? -10.813 -5.219 10.844 1.00 94.00 137 PHE A N 1
ATOM 1121 C CA . PHE A 1 137 ? -10.187 -5.118 9.519 1.00 94.00 137 PHE A CA 1
ATOM 1122 C C . PHE A 1 137 ? -10.794 -6.121 8.531 1.00 94.00 137 PHE A C 1
ATOM 1124 O O . PHE A 1 137 ? -11.051 -5.778 7.378 1.00 94.00 137 PHE A O 1
ATOM 1131 N N . GLU A 1 138 ? -11.104 -7.327 9.004 1.00 91.94 138 GLU A N 1
ATOM 1132 C CA . GLU A 1 138 ? -11.795 -8.356 8.227 1.00 91.94 138 GLU A CA 1
ATOM 1133 C C . GLU A 1 138 ? -13.236 -7.929 7.898 1.00 91.94 138 GLU A C 1
ATOM 1135 O O . GLU A 1 138 ? -13.619 -7.938 6.729 1.00 91.94 138 GLU A O 1
ATOM 1140 N N . ALA A 1 139 ? -14.004 -7.447 8.884 1.00 90.75 139 ALA A N 1
ATOM 1141 C CA . ALA A 1 139 ? -15.376 -6.970 8.676 1.00 90.75 139 ALA A CA 1
ATOM 1142 C C . ALA A 1 139 ? -15.465 -5.710 7.790 1.00 90.75 139 ALA A C 1
ATOM 1144 O O . ALA A 1 139 ? -16.422 -5.543 7.037 1.00 90.75 139 ALA A O 1
ATOM 1145 N N . SER A 1 140 ? -14.468 -4.824 7.861 1.00 90.81 140 SER A N 1
ATOM 1146 C CA . SER A 1 140 ? -14.388 -3.592 7.059 1.00 90.81 140 SER A CA 1
ATOM 1147 C C . SER A 1 140 ? -13.763 -3.799 5.674 1.00 90.81 140 SER A C 1
ATOM 1149 O O . SER A 1 140 ? -13.742 -2.873 4.857 1.00 90.81 140 SER A O 1
ATOM 1151 N N . GLY A 1 141 ? -13.243 -4.997 5.391 1.00 91.69 141 GLY A N 1
ATOM 1152 C CA . GLY A 1 141 ? -12.576 -5.314 4.130 1.00 91.69 141 GLY A CA 1
ATOM 1153 C C . GLY A 1 141 ? -11.266 -4.553 3.902 1.00 91.69 141 GLY A C 1
ATOM 1154 O O . GLY A 1 141 ? -10.809 -4.466 2.762 1.00 91.69 141 GLY A O 1
ATOM 1155 N N . ILE A 1 142 ? -10.664 -3.991 4.954 1.00 94.81 142 ILE A N 1
ATOM 1156 C CA . ILE A 1 142 ? -9.369 -3.309 4.886 1.00 94.81 142 ILE A CA 1
ATOM 1157 C C . ILE A 1 142 ? -8.275 -4.359 5.101 1.00 94.81 142 ILE A C 1
ATOM 1159 O O . ILE A 1 142 ? -8.045 -4.818 6.216 1.00 94.81 142 ILE A O 1
ATOM 1163 N N . ASN A 1 143 ? -7.571 -4.740 4.039 1.00 95.50 143 ASN A N 1
ATOM 1164 C CA . ASN A 1 143 ? -6.535 -5.780 4.094 1.00 95.50 143 ASN A CA 1
ATOM 1165 C C . ASN A 1 143 ? -5.117 -5.275 3.782 1.00 95.50 143 ASN A C 1
ATOM 1167 O O . ASN A 1 143 ? -4.157 -6.039 3.899 1.00 95.50 143 ASN A O 1
ATOM 1171 N N . ALA A 1 144 ? -4.972 -4.007 3.411 1.00 96.88 144 ALA A N 1
ATOM 1172 C CA . ALA A 1 144 ? -3.707 -3.408 3.016 1.00 96.88 144 ALA A CA 1
ATOM 1173 C C . ALA A 1 144 ? -3.682 -1.901 3.298 1.00 96.88 144 ALA A C 1
ATOM 1175 O O . ALA A 1 144 ? -4.695 -1.320 3.683 1.00 96.88 144 ALA A O 1
ATOM 1176 N N . PHE A 1 145 ? -2.527 -1.279 3.078 1.00 98.06 145 PHE A N 1
ATOM 1177 C CA . PHE A 1 145 ? -2.345 0.170 3.085 1.00 98.06 145 PHE A CA 1
ATOM 1178 C C . PHE A 1 145 ? -1.317 0.584 2.023 1.00 98.06 145 PHE A C 1
ATOM 1180 O O . PHE A 1 145 ? -0.469 -0.218 1.612 1.00 98.06 145 PHE A O 1
ATOM 1187 N N . GLY A 1 146 ? -1.406 1.831 1.558 1.00 97.62 146 GLY A N 1
ATOM 1188 C CA . GLY A 1 146 ? -0.424 2.413 0.648 1.00 97.62 146 GLY A CA 1
ATOM 1189 C C . GLY A 1 146 ? 0.877 2.733 1.381 1.00 97.62 146 GLY A C 1
ATOM 1190 O O . GLY A 1 146 ? 0.870 3.202 2.513 1.00 97.62 146 GLY A O 1
ATOM 1191 N N . ARG A 1 147 ? 2.011 2.462 0.741 1.00 97.81 147 ARG A N 1
ATOM 1192 C CA . ARG A 1 147 ? 3.341 2.873 1.206 1.00 97.81 147 ARG A CA 1
ATOM 1193 C C . ARG A 1 147 ? 3.837 4.098 0.461 1.00 97.81 147 ARG A C 1
ATOM 1195 O O . ARG A 1 147 ? 4.552 4.901 1.044 1.00 97.81 147 ARG A O 1
ATOM 1202 N N . GLU A 1 148 ? 3.456 4.247 -0.803 1.00 97.44 148 GLU A N 1
ATOM 1203 C CA . GLU A 1 148 ? 3.810 5.419 -1.591 1.00 97.44 148 GLU A CA 1
ATOM 1204 C C . GLU A 1 148 ? 2.910 5.606 -2.817 1.00 97.44 148 GLU A C 1
ATOM 1206 O O . GLU A 1 148 ? 2.314 4.659 -3.339 1.00 97.44 148 GLU A O 1
ATOM 1211 N N . VAL A 1 149 ? 2.937 6.828 -3.336 1.00 97.38 149 VAL A N 1
ATOM 1212 C CA . VAL A 1 149 ? 2.526 7.202 -4.683 1.00 97.38 149 VAL A CA 1
ATOM 1213 C C . VAL A 1 149 ? 3.701 7.925 -5.342 1.00 97.38 149 VAL A C 1
ATOM 1215 O O . VAL A 1 149 ? 4.123 8.996 -4.900 1.00 97.38 149 VAL A O 1
ATOM 1218 N N . THR A 1 150 ? 4.255 7.317 -6.389 1.00 95.44 150 THR A N 1
ATOM 1219 C CA . THR A 1 150 ? 5.342 7.879 -7.195 1.00 95.44 150 THR A CA 1
ATOM 1220 C C . THR A 1 150 ? 4.794 8.307 -8.551 1.00 95.44 150 THR A C 1
ATOM 1222 O O . THR A 1 150 ? 4.371 7.472 -9.350 1.00 95.44 150 THR A O 1
ATOM 1225 N N . ASP A 1 151 ? 4.836 9.610 -8.813 1.00 93.38 151 ASP A N 1
ATOM 1226 C CA . ASP A 1 151 ? 4.524 10.182 -10.120 1.00 93.38 151 ASP A CA 1
ATOM 1227 C C . ASP A 1 151 ? 5.702 9.959 -11.084 1.00 93.38 151 ASP A C 1
ATOM 1229 O O . ASP A 1 151 ? 6.853 10.258 -10.754 1.00 93.38 151 ASP A O 1
ATOM 1233 N N . MET A 1 152 ? 5.414 9.449 -12.278 1.00 90.88 152 MET A N 1
ATOM 1234 C CA . MET A 1 152 ? 6.326 9.405 -13.423 1.00 90.88 152 MET A CA 1
ATOM 1235 C C . MET A 1 152 ? 5.733 10.239 -14.567 1.00 90.88 152 MET A C 1
ATOM 1237 O O . MET A 1 152 ? 4.613 10.731 -14.469 1.00 90.88 152 MET A O 1
ATOM 1241 N N . GLU A 1 153 ? 6.482 10.420 -15.655 1.00 86.06 153 GLU A N 1
ATOM 1242 C CA . GLU A 1 153 ? 6.062 11.278 -16.775 1.00 86.06 153 GLU A CA 1
ATOM 1243 C C . GLU A 1 153 ? 4.743 10.824 -17.420 1.00 86.06 153 GLU A C 1
ATOM 1245 O O . GLU A 1 153 ? 3.856 11.641 -17.641 1.00 86.06 153 GLU A O 1
ATOM 1250 N N . SER A 1 154 ? 4.592 9.520 -17.659 1.00 86.69 154 SER A N 1
ATOM 1251 C CA . SER A 1 154 ? 3.434 8.932 -18.348 1.00 86.69 154 SER A CA 1
ATOM 1252 C C . SER A 1 154 ? 2.593 7.996 -17.479 1.00 86.69 154 SER A C 1
ATOM 1254 O O . SER A 1 154 ? 1.604 7.435 -17.942 1.00 86.69 154 SER A O 1
ATOM 1256 N N . CYS A 1 155 ? 2.959 7.793 -16.212 1.00 94.06 155 CYS A N 1
ATOM 1257 C CA . CYS A 1 155 ? 2.203 6.920 -15.319 1.00 94.06 155 CYS A CA 1
ATOM 1258 C C . CYS A 1 155 ? 2.365 7.306 -13.849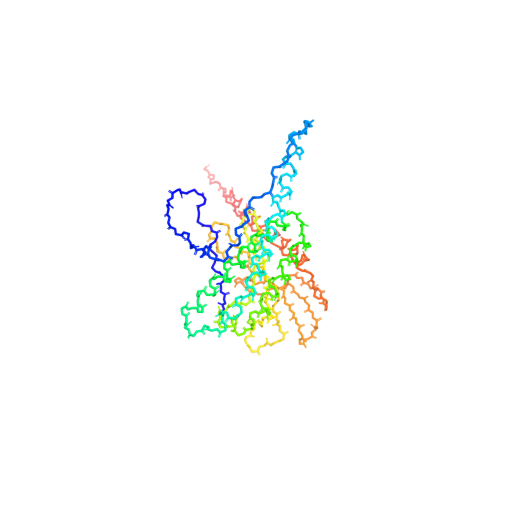 1.00 94.06 155 CYS A C 1
ATOM 1260 O O . CYS A 1 155 ? 3.246 8.074 -13.469 1.00 94.06 155 CYS A O 1
ATOM 1262 N N . VAL A 1 156 ? 1.521 6.721 -13.009 1.00 96.56 156 VAL A N 1
ATOM 1263 C CA . VAL A 1 156 ? 1.611 6.794 -11.552 1.00 96.56 156 VAL A CA 1
ATOM 1264 C C . VAL A 1 156 ? 1.807 5.383 -11.011 1.00 96.56 156 VAL A C 1
ATOM 1266 O O . VAL A 1 156 ? 1.079 4.460 -11.381 1.00 96.56 156 VAL A O 1
ATOM 1269 N N . ILE A 1 157 ? 2.790 5.212 -10.128 1.00 97.69 157 ILE A N 1
ATOM 1270 C CA . ILE A 1 157 ? 3.036 3.959 -9.411 1.00 97.69 157 ILE A CA 1
ATOM 1271 C C . ILE A 1 157 ? 2.538 4.111 -7.976 1.00 97.69 157 ILE A C 1
ATOM 1273 O O . ILE A 1 157 ? 3.101 4.877 -7.195 1.00 97.69 157 ILE A O 1
ATOM 1277 N N . THR A 1 158 ? 1.528 3.334 -7.595 1.00 98.06 158 THR A N 1
ATOM 1278 C CA . THR A 1 158 ? 1.094 3.201 -6.198 1.00 98.06 158 THR A CA 1
ATOM 1279 C C . THR A 1 158 ? 1.649 1.911 -5.618 1.00 98.06 158 THR A C 1
ATOM 1281 O O . THR A 1 158 ? 1.252 0.823 -6.039 1.00 98.06 158 THR A O 1
ATOM 1284 N N . GLY A 1 159 ? 2.561 2.024 -4.656 1.00 98.25 159 GLY A N 1
ATOM 1285 C CA . GLY A 1 159 ? 3.119 0.890 -3.926 1.00 98.25 159 GLY A CA 1
ATOM 1286 C C . GLY A 1 159 ? 2.427 0.710 -2.580 1.00 98.25 159 GLY A C 1
ATOM 1287 O O . GLY A 1 159 ? 2.094 1.688 -1.911 1.00 98.25 159 GLY A O 1
ATOM 1288 N N . GLY A 1 160 ? 2.196 -0.531 -2.165 1.00 97.81 160 GLY A N 1
ATOM 1289 C CA . GLY A 1 160 ? 1.501 -0.830 -0.919 1.00 97.81 160 GLY A CA 1
ATOM 1290 C C . GLY A 1 160 ? 1.845 -2.189 -0.329 1.00 97.81 160 GLY A C 1
ATOM 1291 O O . GLY A 1 160 ? 2.552 -3.007 -0.923 1.00 97.81 160 GLY A O 1
ATOM 1292 N N . GLN A 1 161 ? 1.357 -2.404 0.888 1.00 97.56 161 GLN A N 1
ATOM 1293 C CA . GLN A 1 161 ? 1.658 -3.569 1.710 1.00 97.56 161 GLN A CA 1
ATOM 1294 C C . GLN A 1 161 ? 0.372 -4.171 2.269 1.00 97.56 161 GLN A C 1
ATOM 1296 O O . GLN A 1 161 ? -0.493 -3.454 2.776 1.00 97.56 161 GLN A O 1
ATOM 1301 N N . TYR A 1 162 ? 0.270 -5.498 2.217 1.00 96.94 162 TYR A N 1
ATOM 1302 C CA . TYR A 1 162 ? -0.802 -6.222 2.886 1.00 96.94 162 TYR A CA 1
ATOM 1303 C C . TYR A 1 162 ? -0.526 -6.347 4.388 1.00 96.94 162 TYR A C 1
ATOM 1305 O O . TYR A 1 162 ? 0.607 -6.556 4.821 1.00 96.94 162 TYR A O 1
ATOM 1313 N N . PHE A 1 163 ? -1.578 -6.250 5.202 1.00 95.38 163 PHE A N 1
ATOM 1314 C CA . PHE A 1 163 ? -1.478 -6.448 6.651 1.00 95.38 163 PHE A CA 1
ATOM 1315 C C . PHE A 1 163 ? -1.187 -7.904 7.038 1.00 95.38 163 PHE A C 1
ATOM 1317 O O . PHE A 1 163 ? -0.580 -8.163 8.075 1.00 95.38 163 PHE A O 1
ATOM 1324 N N . LYS A 1 164 ? -1.659 -8.842 6.217 1.00 92.56 164 LYS A N 1
ATOM 1325 C CA . LYS A 1 164 ? -1.428 -10.286 6.300 1.00 92.56 164 LYS A CA 1
ATOM 1326 C C . LYS A 1 164 ? -1.145 -10.795 4.882 1.00 92.56 164 LYS A C 1
ATOM 1328 O O . LYS A 1 164 ? -1.695 -10.210 3.949 1.00 92.56 164 LYS A O 1
ATOM 1333 N N . PRO A 1 165 ? -0.349 -11.861 4.700 1.00 91.31 165 PRO A N 1
ATOM 1334 C CA . PRO A 1 165 ? -0.169 -12.465 3.384 1.00 91.31 165 PRO A CA 1
ATOM 1335 C C . PRO A 1 165 ? -1.520 -12.819 2.744 1.00 91.31 165 PRO A C 1
ATOM 1337 O O . PRO A 1 165 ? -2.401 -13.351 3.419 1.00 91.31 165 PRO A O 1
ATOM 1340 N N . VAL A 1 166 ? -1.693 -12.496 1.460 1.00 90.75 166 VAL A N 1
ATOM 1341 C CA . VAL A 1 166 ? -2.941 -12.741 0.713 1.00 90.75 166 VAL A CA 1
ATOM 1342 C C . VAL A 1 166 ? -2.709 -13.812 -0.342 1.00 90.75 166 VAL A C 1
ATOM 1344 O O . VAL A 1 166 ? -1.838 -13.645 -1.189 1.00 90.75 166 VAL A O 1
ATOM 1347 N N . MET A 1 167 ? -3.492 -14.888 -0.319 1.00 87.25 167 MET A N 1
ATOM 1348 C CA . MET A 1 167 ? -3.371 -15.982 -1.291 1.00 87.25 167 MET A CA 1
ATOM 1349 C C . MET A 1 167 ? -3.647 -15.496 -2.723 1.00 87.25 167 MET A C 1
ATOM 1351 O O . MET A 1 167 ? -4.457 -14.589 -2.941 1.00 87.25 167 MET A O 1
ATOM 1355 N N . ILE A 1 168 ? -2.955 -16.072 -3.713 1.00 79.50 168 ILE A N 1
ATOM 1356 C CA . ILE A 1 168 ? -3.232 -15.776 -5.130 1.00 79.50 168 ILE A CA 1
ATOM 1357 C C . ILE A 1 168 ? -4.584 -16.361 -5.554 1.00 79.50 168 ILE A C 1
ATOM 1359 O O . ILE A 1 168 ? -5.309 -15.715 -6.314 1.00 79.50 168 ILE A O 1
ATOM 1363 N N . GLN A 1 169 ? -4.911 -17.556 -5.062 1.00 75.81 169 GLN A N 1
ATOM 1364 C CA . GLN A 1 169 ? -6.180 -18.244 -5.284 1.00 75.81 169 GLN A CA 1
ATOM 1365 C C . GLN A 1 169 ? -6.795 -18.590 -3.928 1.00 75.81 169 GLN A C 1
ATOM 1367 O O . GLN A 1 169 ? -6.068 -18.897 -2.989 1.00 75.81 169 GLN A O 1
ATOM 1372 N N . ASP A 1 170 ? -8.122 -18.542 -3.820 1.00 70.06 170 ASP A N 1
ATOM 1373 C CA . ASP A 1 170 ? -8.817 -18.667 -2.530 1.00 70.06 170 ASP A CA 1
ATOM 1374 C C . ASP A 1 170 ? -8.609 -20.035 -1.840 1.00 70.06 170 ASP A C 1
ATOM 1376 O O . ASP A 1 170 ? -8.753 -20.120 -0.622 1.00 70.06 170 ASP A O 1
ATOM 1380 N N . ASP A 1 171 ? -8.203 -21.066 -2.593 1.00 71.31 171 ASP A N 1
ATOM 1381 C CA . ASP A 1 171 ? -8.008 -22.442 -2.112 1.00 71.31 171 ASP A CA 1
ATOM 1382 C C . ASP A 1 171 ? -6.540 -22.925 -2.176 1.00 71.31 171 ASP A C 1
ATOM 1384 O O . ASP A 1 171 ? -6.277 -24.109 -1.953 1.00 71.31 171 ASP A O 1
ATOM 1388 N N . ASP A 1 172 ? -5.583 -22.047 -2.507 1.00 73.94 172 ASP A N 1
ATOM 1389 C CA . ASP A 1 172 ? -4.168 -22.407 -2.682 1.00 73.94 172 ASP A CA 1
ATOM 1390 C C . ASP A 1 172 ? -3.247 -21.479 -1.873 1.00 73.94 172 ASP A C 1
ATOM 1392 O O . ASP A 1 172 ? -3.010 -20.322 -2.236 1.00 73.94 172 ASP A O 1
ATOM 1396 N N . ASP A 1 173 ? -2.711 -22.008 -0.771 1.00 75.25 173 ASP A N 1
ATOM 1397 C CA . ASP A 1 173 ? -1.766 -21.324 0.114 1.00 75.25 173 ASP A CA 1
ATOM 1398 C C . ASP A 1 173 ? -0.301 -21.484 -0.325 1.00 75.25 173 ASP A C 1
ATOM 1400 O O . ASP A 1 173 ? 0.606 -20.960 0.332 1.00 75.25 173 ASP A O 1
ATOM 1404 N N . SER A 1 174 ? -0.049 -22.148 -1.460 1.00 82.56 174 SER A N 1
ATOM 1405 C CA . SER A 1 174 ? 1.304 -22.336 -1.983 1.00 82.56 174 SER A CA 1
ATOM 1406 C C . SER A 1 174 ? 1.973 -21.030 -2.393 1.00 82.56 174 SER A C 1
ATOM 1408 O O . SER A 1 174 ? 3.206 -20.959 -2.365 1.00 82.56 174 SER A O 1
ATOM 1410 N N . ILE A 1 175 ? 1.180 -20.011 -2.759 1.00 87.25 175 ILE A N 1
ATOM 1411 C CA . ILE A 1 175 ? 1.670 -18.688 -3.142 1.00 87.25 175 ILE A CA 1
ATOM 1412 C C . ILE A 1 175 ? 0.859 -17.584 -2.463 1.00 87.25 175 ILE A C 1
ATOM 1414 O O . ILE A 1 175 ? -0.357 -17.464 -2.643 1.00 87.25 175 ILE A O 1
ATOM 1418 N N . VAL A 1 176 ? 1.559 -16.714 -1.736 1.00 92.00 176 VAL A N 1
ATOM 1419 C CA . VAL A 1 176 ? 0.968 -15.553 -1.058 1.00 92.00 176 VAL A CA 1
ATOM 1420 C C . VAL A 1 176 ? 1.613 -14.242 -1.493 1.00 92.00 176 VAL A C 1
ATOM 1422 O O . VAL A 1 176 ? 2.787 -14.185 -1.845 1.00 92.00 176 VAL A O 1
ATOM 1425 N N . LYS A 1 177 ? 0.839 -13.160 -1.440 1.00 94.50 177 LYS A N 1
ATOM 1426 C CA . LYS A 1 177 ? 1.234 -11.796 -1.793 1.00 94.50 177 LYS A CA 1
ATOM 1427 C C . LYS A 1 177 ? 1.496 -10.984 -0.533 1.00 94.50 177 LYS A C 1
ATOM 1429 O O . LYS A 1 177 ? 0.679 -10.986 0.389 1.00 94.50 177 LYS A O 1
ATOM 1434 N N . LEU A 1 178 ? 2.603 -10.248 -0.520 1.00 95.31 178 LEU A N 1
ATOM 1435 C CA . LEU A 1 178 ? 3.027 -9.424 0.624 1.00 95.31 178 LEU A CA 1
ATOM 1436 C C . LEU A 1 178 ? 3.020 -7.929 0.308 1.00 95.31 178 LEU A C 1
ATOM 1438 O O . LEU A 1 178 ? 2.518 -7.117 1.088 1.00 95.31 178 LEU A O 1
ATOM 1442 N N . TYR A 1 179 ? 3.518 -7.582 -0.875 1.00 97.50 179 TYR A N 1
ATOM 1443 C CA . TYR A 1 179 ? 3.518 -6.225 -1.407 1.00 97.50 179 TYR A CA 1
ATOM 1444 C C . TYR A 1 179 ? 2.813 -6.196 -2.751 1.00 97.50 179 TYR A C 1
ATOM 1446 O O . TYR A 1 179 ? 2.781 -7.201 -3.465 1.00 97.50 179 TYR A O 1
ATOM 1454 N N . PHE A 1 180 ? 2.283 -5.034 -3.107 1.00 97.62 180 PHE A N 1
ATOM 1455 C CA . PHE A 1 180 ? 1.731 -4.788 -4.428 1.00 97.62 180 PHE A CA 1
ATOM 1456 C C . PHE A 1 180 ? 2.204 -3.442 -4.962 1.00 97.62 180 PHE A C 1
ATOM 1458 O O . PHE A 1 180 ? 2.426 -2.501 -4.202 1.00 97.62 180 PHE A O 1
ATOM 1465 N N . PHE A 1 181 ? 2.309 -3.347 -6.282 1.00 98.38 181 PHE A N 1
ATOM 1466 C CA . PHE A 1 181 ? 2.511 -2.091 -6.989 1.00 98.38 181 PHE A CA 1
ATOM 1467 C C . PHE A 1 181 ? 1.505 -2.019 -8.126 1.00 98.38 181 PHE A C 1
ATOM 1469 O O . PHE A 1 181 ? 1.396 -2.945 -8.925 1.00 98.38 181 PHE A O 1
ATOM 1476 N N . THR A 1 182 ? 0.752 -0.933 -8.195 1.00 97.56 182 THR A N 1
ATOM 1477 C CA . THR A 1 182 ? -0.197 -0.678 -9.278 1.00 97.56 182 THR A CA 1
ATOM 1478 C C . THR A 1 182 ? 0.364 0.420 -10.155 1.00 97.56 182 THR A C 1
ATOM 1480 O O . THR A 1 182 ? 0.721 1.476 -9.642 1.00 97.56 182 THR A O 1
ATOM 1483 N N . VAL A 1 183 ? 0.442 0.161 -11.458 1.00 96.88 183 VAL A N 1
ATOM 1484 C CA . VAL A 1 183 ? 0.841 1.157 -12.451 1.00 96.88 183 VAL A CA 1
ATOM 1485 C C . VAL A 1 183 ? -0.406 1.600 -13.186 1.00 96.88 183 VAL A C 1
ATOM 1487 O O . VAL A 1 183 ? -1.073 0.783 -13.824 1.00 96.88 183 VAL A O 1
ATOM 1490 N N . SER A 1 184 ? -0.733 2.879 -13.068 1.00 95.19 184 SER A N 1
ATOM 1491 C CA . SER A 1 184 ? -1.886 3.485 -13.724 1.00 95.19 184 SER A CA 1
ATOM 1492 C C . SER A 1 184 ? -1.469 4.596 -14.668 1.00 95.19 184 SER A C 1
ATOM 1494 O O . SER A 1 184 ? -0.506 5.314 -14.403 1.00 95.19 184 SER A O 1
ATOM 1496 N N . ASP A 1 185 ? -2.221 4.750 -15.746 1.00 91.88 185 ASP A N 1
ATOM 1497 C CA . ASP A 1 185 ? -2.100 5.880 -16.656 1.00 91.88 185 ASP A CA 1
ATOM 1498 C C . ASP A 1 185 ? -2.410 7.201 -15.932 1.00 91.88 185 ASP A C 1
ATOM 1500 O O . ASP A 1 185 ? -3.305 7.264 -15.082 1.00 91.88 185 ASP A O 1
ATOM 1504 N N . VAL A 1 186 ? -1.640 8.250 -16.232 1.00 90.62 186 VAL A N 1
ATOM 1505 C CA . VAL A 1 186 ? -1.726 9.531 -15.512 1.00 90.62 186 VAL A CA 1
ATOM 1506 C C . VAL A 1 186 ? -3.010 10.304 -15.831 1.00 90.62 186 VAL A C 1
ATOM 1508 O O . VAL A 1 186 ? -3.536 10.996 -14.955 1.00 90.62 186 VAL A O 1
ATOM 1511 N N . ASP A 1 187 ? -3.536 10.152 -17.047 1.00 88.19 187 ASP A N 1
ATOM 1512 C CA . ASP A 1 187 ? -4.673 10.929 -17.543 1.00 88.19 187 ASP A CA 1
ATOM 1513 C C . ASP A 1 187 ? -6.006 10.234 -17.252 1.00 88.19 187 ASP A C 1
ATOM 1515 O O . ASP A 1 187 ? -6.941 10.829 -16.711 1.00 88.19 187 ASP A O 1
ATOM 1519 N N . SER A 1 188 ? -6.099 8.952 -17.594 1.00 88.69 188 SER A N 1
ATOM 1520 C CA . SER A 1 188 ? -7.315 8.146 -17.468 1.00 88.69 188 SER A CA 1
ATOM 1521 C C . SER A 1 188 ? -7.473 7.492 -16.098 1.00 88.69 188 SER A C 1
ATOM 1523 O O . SER A 1 188 ? -8.576 7.058 -15.759 1.00 88.69 188 SER A O 1
ATOM 1525 N N . THR A 1 189 ? -6.402 7.411 -15.298 1.00 87.62 189 THR A N 1
ATOM 1526 C CA . THR A 1 189 ? -6.319 6.635 -14.043 1.00 87.62 189 THR A CA 1
ATOM 1527 C C . THR A 1 189 ? -6.549 5.128 -14.217 1.00 87.62 189 THR A C 1
ATOM 1529 O O . THR A 1 189 ? -6.693 4.398 -13.231 1.00 87.62 189 THR A O 1
ATOM 1532 N N . GLU A 1 190 ? -6.586 4.641 -15.460 1.00 92.00 190 GLU A N 1
ATOM 1533 C CA . GLU A 1 190 ? -6.760 3.226 -15.761 1.00 92.00 190 GLU A CA 1
ATOM 1534 C C . GLU A 1 190 ? -5.530 2.433 -15.317 1.00 92.00 190 GLU A C 1
ATOM 1536 O O . GLU A 1 190 ? -4.389 2.853 -15.511 1.00 92.00 190 GLU A O 1
ATOM 1541 N N . VAL A 1 191 ? -5.752 1.265 -14.708 1.00 93.00 191 VAL A N 1
ATOM 1542 C CA . VAL A 1 191 ? -4.651 0.391 -14.301 1.00 93.00 191 VAL A CA 1
ATOM 1543 C C . VAL A 1 191 ? -4.111 -0.357 -15.512 1.00 93.00 191 VAL A C 1
ATOM 1545 O O . VAL A 1 191 ? -4.777 -1.245 -16.036 1.00 93.00 191 VAL A O 1
ATOM 1548 N N . LEU A 1 192 ? -2.866 -0.058 -15.872 1.00 92.12 192 LEU A N 1
ATOM 1549 C CA . LEU A 1 192 ? -2.158 -0.679 -16.985 1.00 92.12 192 LEU A CA 1
ATOM 1550 C C . LEU A 1 192 ? -1.688 -2.091 -16.616 1.00 92.12 192 LEU A C 1
ATOM 1552 O O . LEU A 1 192 ? -1.917 -3.053 -17.347 1.00 92.12 192 LEU A O 1
ATOM 1556 N N . PHE A 1 193 ? -1.023 -2.230 -15.468 1.00 94.88 193 PHE A N 1
ATOM 1557 C CA . PHE A 1 193 ? -0.522 -3.512 -14.967 1.00 94.88 193 PHE A CA 1
ATOM 1558 C C . PHE A 1 193 ? -0.189 -3.446 -13.472 1.00 94.88 193 PHE A C 1
ATOM 1560 O O . PHE A 1 193 ? -0.156 -2.374 -12.860 1.00 94.88 193 PHE A O 1
ATOM 1567 N N . ARG A 1 194 ? 0.009 -4.617 -12.855 1.00 96.88 194 ARG A N 1
ATOM 1568 C CA . ARG A 1 194 ? 0.258 -4.760 -11.414 1.00 96.88 194 ARG A CA 1
ATOM 1569 C C . ARG A 1 194 ? 1.453 -5.655 -11.147 1.00 96.88 194 ARG A C 1
ATOM 1571 O O . ARG A 1 194 ? 1.626 -6.661 -11.824 1.00 96.88 194 ARG A O 1
ATOM 1578 N N . TYR A 1 195 ? 2.213 -5.333 -10.115 1.00 98.00 195 TYR A N 1
ATOM 1579 C CA . TYR A 1 195 ? 3.252 -6.199 -9.581 1.00 98.00 195 TYR A CA 1
ATOM 1580 C C . TYR A 1 195 ? 2.869 -6.698 -8.196 1.00 98.00 195 TYR A C 1
ATOM 1582 O O . TYR A 1 195 ? 2.216 -5.977 -7.437 1.00 98.00 195 TYR A O 1
ATOM 1590 N N . TYR A 1 196 ? 3.330 -7.895 -7.852 1.00 97.31 196 TYR A N 1
ATOM 1591 C CA . TYR A 1 196 ? 3.203 -8.469 -6.519 1.00 97.31 196 TYR A CA 1
ATOM 1592 C C . TYR A 1 196 ? 4.546 -9.032 -6.064 1.00 97.31 196 TYR A C 1
ATOM 1594 O O . TYR A 1 196 ? 5.244 -9.669 -6.850 1.00 97.31 196 TYR A O 1
ATOM 1602 N N . LEU A 1 197 ? 4.898 -8.815 -4.792 1.00 97.25 197 LEU A N 1
ATOM 1603 C CA . LEU A 1 197 ? 5.885 -9.686 -4.158 1.00 97.25 197 LEU A CA 1
ATOM 1604 C C . LEU A 1 197 ? 5.167 -10.965 -3.755 1.00 97.25 197 LEU A C 1
ATOM 1606 O O . LEU A 1 197 ? 4.295 -10.931 -2.881 1.00 97.25 197 LEU A O 1
ATOM 1610 N N . GLU A 1 198 ? 5.570 -12.054 -4.383 1.00 94.88 198 GLU A N 1
ATOM 1611 C CA . GLU A 1 198 ? 5.019 -13.384 -4.202 1.00 94.88 198 GLU A CA 1
ATOM 1612 C C . GLU A 1 198 ? 5.993 -14.222 -3.388 1.00 94.88 198 GLU A C 1
ATOM 1614 O O . GLU A 1 198 ? 7.198 -14.202 -3.634 1.00 94.88 198 GLU A O 1
ATOM 1619 N N . HIS A 1 199 ? 5.469 -14.936 -2.401 1.00 92.69 199 HIS A N 1
ATOM 1620 C CA . HIS A 1 199 ? 6.201 -15.929 -1.634 1.00 92.69 199 HIS A CA 1
ATOM 1621 C C . HIS A 1 199 ? 5.646 -17.300 -1.982 1.00 92.69 199 HIS A C 1
ATOM 1623 O O . HIS A 1 199 ? 4.459 -17.547 -1.775 1.00 92.69 199 HIS A O 1
ATOM 1629 N N . VAL A 1 200 ? 6.501 -18.151 -2.539 1.00 86.62 200 VAL A N 1
ATOM 1630 C CA . VAL A 1 200 ? 6.187 -19.529 -2.904 1.00 86.62 200 VAL A CA 1
ATOM 1631 C C . VAL A 1 200 ? 6.734 -20.434 -1.809 1.00 86.62 200 VAL A C 1
ATOM 1633 O O . VAL A 1 200 ? 7.919 -20.370 -1.496 1.00 86.62 200 VAL A O 1
ATOM 1636 N N . SER A 1 201 ? 5.884 -21.276 -1.225 1.00 79.81 201 SER A N 1
ATOM 1637 C CA . SER A 1 201 ? 6.254 -22.149 -0.100 1.00 79.81 201 SER A CA 1
ATOM 1638 C C . SER A 1 201 ? 6.221 -23.645 -0.440 1.00 79.81 201 SER A C 1
ATOM 1640 O O . SER A 1 201 ? 6.833 -24.451 0.258 1.00 79.81 201 SER A O 1
ATOM 1642 N N . PHE A 1 202 ? 5.532 -24.034 -1.521 1.00 69.69 202 PHE A N 1
ATOM 1643 C CA . PHE A 1 202 ? 5.254 -25.444 -1.823 1.00 69.69 202 PHE A CA 1
ATOM 1644 C C . PHE A 1 202 ? 6.403 -26.192 -2.522 1.00 69.69 202 PHE A C 1
ATOM 1646 O O . PHE A 1 202 ? 6.663 -27.349 -2.199 1.00 69.69 202 PHE A O 1
ATOM 1653 N N . LEU A 1 203 ? 7.085 -25.561 -3.487 1.00 67.75 203 LEU A N 1
ATOM 1654 C CA . LEU A 1 203 ? 8.152 -26.203 -4.278 1.00 67.75 203 LEU A CA 1
ATOM 1655 C C . LEU A 1 203 ? 9.551 -25.768 -3.844 1.00 67.75 203 LEU A C 1
ATOM 1657 O O . LEU A 1 203 ? 10.447 -26.597 -3.701 1.00 67.75 203 LEU A O 1
ATOM 1661 N N . GLU A 1 204 ? 9.730 -24.467 -3.650 1.00 72.00 204 GLU A N 1
ATOM 1662 C CA . GLU A 1 204 ? 10.996 -23.845 -3.295 1.00 72.00 204 GLU A CA 1
ATOM 1663 C C . GLU A 1 204 ? 10.669 -22.585 -2.501 1.00 72.00 204 GLU A C 1
ATOM 1665 O O . GLU A 1 204 ? 10.009 -21.692 -3.031 1.00 72.00 204 GLU A O 1
ATOM 1670 N N . ASP A 1 205 ? 11.093 -22.552 -1.234 1.00 86.69 205 ASP A N 1
ATOM 1671 C CA . ASP A 1 205 ? 10.890 -21.416 -0.334 1.00 86.69 205 ASP A CA 1
ATOM 1672 C C . ASP A 1 205 ? 11.592 -20.186 -0.912 1.00 86.69 205 ASP A C 1
ATOM 1674 O O . ASP A 1 205 ? 12.815 -20.041 -0.812 1.00 86.69 205 ASP A O 1
ATOM 1678 N N . SER A 1 206 ? 10.829 -19.357 -1.621 1.00 92.81 206 SER A N 1
ATOM 1679 C CA . SER A 1 206 ? 11.389 -18.297 -2.446 1.00 92.81 206 SER A CA 1
ATOM 1680 C C . SER A 1 206 ? 10.446 -17.117 -2.619 1.00 92.81 206 SER A C 1
ATOM 1682 O O . SER A 1 206 ? 9.222 -17.243 -2.642 1.00 92.81 206 SER A O 1
ATOM 1684 N N . PHE A 1 207 ? 11.049 -15.942 -2.746 1.00 95.25 207 PHE A N 1
ATOM 1685 C CA . PHE A 1 207 ? 10.379 -14.688 -3.033 1.00 95.25 207 PHE A CA 1
ATOM 1686 C C . PHE A 1 207 ? 10.632 -14.294 -4.485 1.00 95.25 207 PHE A C 1
ATOM 1688 O O . PHE A 1 207 ? 11.775 -14.311 -4.949 1.00 95.25 207 PHE A O 1
ATOM 1695 N N . ALA A 1 208 ? 9.584 -13.888 -5.193 1.00 95.44 208 ALA A N 1
ATOM 1696 C CA . ALA A 1 208 ? 9.664 -13.456 -6.581 1.00 95.44 208 ALA A CA 1
ATOM 1697 C C . ALA A 1 208 ? 8.799 -12.217 -6.838 1.00 95.44 208 ALA A C 1
ATOM 1699 O O . ALA A 1 208 ? 7.765 -12.010 -6.202 1.00 95.44 208 ALA A O 1
ATOM 1700 N N . LEU A 1 209 ? 9.229 -11.379 -7.780 1.00 97.12 209 LEU A N 1
ATOM 1701 C CA . LEU A 1 209 ? 8.435 -10.261 -8.281 1.00 97.12 209 LEU A CA 1
ATOM 1702 C C . LEU A 1 209 ? 7.582 -10.741 -9.457 1.00 97.12 209 LEU A C 1
ATOM 1704 O O . LEU A 1 209 ? 8.088 -10.894 -10.570 1.00 97.12 209 LEU A O 1
ATOM 1708 N N . GLY A 1 210 ? 6.295 -10.965 -9.215 1.00 95.62 210 GLY A N 1
ATOM 1709 C CA . GLY A 1 210 ? 5.310 -11.284 -10.245 1.00 95.62 210 GLY A CA 1
ATOM 1710 C C . GLY A 1 210 ? 4.771 -10.020 -10.911 1.00 95.62 210 GLY A C 1
ATOM 1711 O O . GLY A 1 210 ? 4.566 -9.001 -10.252 1.00 95.62 210 GLY A O 1
ATOM 1712 N N . LEU A 1 211 ? 4.536 -10.070 -12.221 1.00 96.19 211 LEU A N 1
ATOM 1713 C CA . LEU A 1 211 ? 3.908 -9.015 -13.015 1.00 96.19 211 LEU A CA 1
ATOM 1714 C C . LEU A 1 211 ? 2.661 -9.547 -13.709 1.00 96.19 211 LEU A C 1
ATOM 1716 O O . LEU A 1 211 ? 2.740 -10.408 -14.586 1.00 96.19 211 LEU A O 1
ATOM 1720 N N . VAL A 1 212 ? 1.523 -8.968 -13.353 1.00 93.81 212 VAL A N 1
ATOM 1721 C CA . VAL A 1 212 ? 0.208 -9.263 -13.905 1.00 93.81 212 VAL A CA 1
ATOM 1722 C C . VAL A 1 212 ? -0.189 -8.177 -14.900 1.00 93.81 212 VAL A C 1
ATOM 1724 O O . VAL A 1 212 ? -0.303 -6.996 -14.565 1.00 93.81 212 VAL A O 1
ATOM 1727 N N . THR A 1 213 ? -0.433 -8.614 -16.127 1.00 91.38 213 THR A N 1
ATOM 1728 C CA . THR A 1 213 ? -0.922 -7.826 -17.265 1.00 91.38 213 THR A CA 1
ATOM 1729 C C . THR A 1 213 ? -2.238 -8.430 -17.770 1.00 91.38 213 THR A C 1
ATOM 1731 O O . THR A 1 213 ? -2.563 -9.555 -17.377 1.00 91.38 213 THR A O 1
ATOM 1734 N N . PRO A 1 214 ? -2.990 -7.748 -18.653 1.00 84.81 214 PRO A N 1
ATOM 1735 C CA . PRO A 1 214 ? -4.145 -8.357 -19.318 1.00 84.81 214 PRO A CA 1
ATOM 1736 C C . PRO A 1 214 ? -3.807 -9.666 -20.051 1.00 84.81 214 PRO A C 1
ATOM 1738 O O . PRO A 1 214 ? -4.631 -10.575 -20.088 1.00 84.81 214 PRO A O 1
ATOM 1741 N N . ASP A 1 215 ? -2.578 -9.784 -20.563 1.00 87.25 215 ASP A N 1
ATOM 1742 C CA . ASP A 1 215 ? -2.110 -10.939 -21.339 1.00 87.25 215 ASP A CA 1
ATOM 1743 C C . ASP A 1 215 ? -1.632 -12.114 -20.472 1.00 87.25 215 ASP A C 1
ATOM 1745 O O . ASP A 1 215 ? -1.354 -13.200 -20.983 1.00 87.25 215 ASP A O 1
ATOM 1749 N N . GLY A 1 216 ? -1.523 -11.917 -19.156 1.00 90.19 216 GLY A N 1
ATOM 1750 C CA . GLY A 1 216 ? -1.157 -12.971 -18.218 1.00 90.19 216 GLY A CA 1
ATOM 1751 C C . GLY A 1 216 ? -0.186 -12.535 -17.128 1.00 90.19 216 GLY A C 1
ATOM 1752 O O . GLY A 1 216 ? 0.015 -11.347 -16.858 1.00 90.19 216 GLY A O 1
ATOM 1753 N N . HIS A 1 217 ? 0.405 -13.543 -16.486 1.00 92.19 217 HIS A N 1
ATOM 1754 C CA . HIS A 1 217 ? 1.269 -13.406 -15.323 1.00 92.19 217 HIS A CA 1
ATOM 1755 C C . HIS A 1 217 ? 2.694 -13.874 -15.653 1.00 92.19 217 HIS A C 1
ATOM 1757 O O . HIS A 1 217 ? 2.898 -15.009 -16.080 1.00 92.19 217 HIS A O 1
ATOM 1763 N N . THR A 1 218 ? 3.678 -12.993 -15.475 1.00 93.06 218 THR A N 1
ATOM 1764 C CA . THR A 1 218 ? 5.094 -13.266 -15.763 1.00 93.06 218 THR A CA 1
ATOM 1765 C C . THR A 1 218 ? 5.978 -12.896 -14.587 1.00 93.06 218 THR A C 1
ATOM 1767 O O . THR A 1 218 ? 5.746 -11.877 -13.944 1.00 93.06 218 THR A O 1
ATOM 1770 N N . GLN A 1 219 ? 7.037 -13.663 -14.360 1.00 94.06 219 GLN A N 1
ATOM 1771 C CA . GLN A 1 219 ? 8.015 -13.369 -13.321 1.00 94.06 219 GLN A CA 1
ATOM 1772 C C . GLN A 1 219 ? 9.068 -12.371 -13.820 1.00 94.06 219 GLN A C 1
ATOM 1774 O O . GLN A 1 219 ? 9.621 -12.530 -14.910 1.00 94.06 219 GLN A O 1
ATOM 1779 N N . VAL A 1 220 ? 9.341 -11.342 -13.022 1.00 95.00 220 VAL A N 1
ATOM 1780 C CA . VAL A 1 220 ? 10.276 -10.255 -13.343 1.00 95.00 220 VAL A CA 1
ATOM 1781 C C . VAL A 1 220 ? 11.629 -10.447 -12.669 1.00 95.00 220 VAL A C 1
ATOM 1783 O O . VAL A 1 220 ? 12.646 -10.185 -13.305 1.00 95.00 220 VAL A O 1
ATOM 1786 N N . GLU A 1 221 ? 11.639 -10.893 -11.412 1.00 95.81 221 GLU A N 1
ATOM 1787 C CA . GLU A 1 221 ? 12.850 -11.050 -10.595 1.00 95.81 221 GLU A CA 1
ATOM 1788 C C . GLU A 1 221 ? 12.677 -12.180 -9.563 1.00 95.81 221 GLU A C 1
ATOM 1790 O O . GLU A 1 221 ? 11.555 -12.415 -9.106 1.00 95.81 221 GLU A O 1
ATOM 1795 N N . ILE A 1 222 ? 13.770 -12.865 -9.196 1.00 95.00 222 ILE A N 1
ATOM 1796 C CA . ILE A 1 222 ? 13.818 -13.888 -8.133 1.00 95.00 222 ILE A CA 1
ATOM 1797 C C . ILE A 1 222 ? 14.756 -13.415 -7.027 1.00 95.00 222 ILE A C 1
ATOM 1799 O O . ILE A 1 222 ? 15.949 -13.223 -7.244 1.00 95.00 222 ILE A O 1
ATOM 1803 N N . TYR A 1 223 ? 14.237 -13.313 -5.809 1.00 94.88 223 TYR A N 1
ATOM 1804 C CA . TYR A 1 223 ? 14.992 -12.872 -4.636 1.00 94.88 223 TYR A CA 1
ATOM 1805 C C . TYR A 1 223 ? 15.559 -14.029 -3.798 1.00 94.88 223 TYR A C 1
ATOM 1807 O O . TYR A 1 223 ? 16.393 -13.804 -2.920 1.00 94.88 223 TYR A O 1
ATOM 1815 N N . GLY A 1 224 ? 15.147 -15.269 -4.075 1.00 92.31 224 GLY A N 1
ATOM 1816 C CA . GLY A 1 224 ? 15.547 -16.452 -3.308 1.00 92.31 224 GLY A CA 1
ATOM 1817 C C . GLY A 1 224 ? 14.796 -16.549 -1.980 1.00 92.31 224 GLY A C 1
ATOM 1818 O O . GLY A 1 224 ? 13.701 -16.014 -1.855 1.00 92.31 224 GLY A O 1
ATOM 1819 N N . SER A 1 225 ? 15.364 -17.230 -0.985 1.00 91.56 225 SER A N 1
ATOM 1820 C CA . SER A 1 225 ? 14.649 -17.594 0.252 1.00 91.56 225 SER A CA 1
ATOM 1821 C C . SER A 1 225 ? 14.494 -16.475 1.285 1.00 91.56 225 SER A C 1
ATOM 1823 O O . SER A 1 225 ? 13.784 -16.638 2.272 1.00 91.56 225 SER A O 1
ATOM 1825 N N . MET A 1 226 ? 15.163 -15.337 1.102 1.00 90.50 226 MET A N 1
ATOM 1826 C CA . MET A 1 226 ? 15.079 -14.204 2.025 1.00 90.50 226 MET A CA 1
ATOM 1827 C C . MET A 1 226 ? 14.117 -13.156 1.480 1.00 90.50 226 MET A C 1
ATOM 1829 O O . MET A 1 226 ? 14.267 -12.713 0.342 1.00 90.50 226 MET A O 1
ATOM 1833 N N . CYS A 1 227 ? 13.166 -12.718 2.310 1.00 92.88 227 CYS A N 1
ATOM 1834 C CA . CYS A 1 227 ? 12.242 -11.661 1.915 1.00 92.88 227 CYS A CA 1
ATOM 1835 C C . CYS A 1 227 ? 13.034 -10.383 1.588 1.00 92.88 227 CYS A C 1
ATOM 1837 O O . CYS A 1 227 ? 13.737 -9.863 2.464 1.00 92.88 227 CYS A O 1
ATOM 1839 N N . PRO A 1 228 ? 12.934 -9.849 0.359 1.00 96.38 228 PRO A N 1
ATOM 1840 C CA . PRO A 1 228 ? 13.583 -8.596 0.011 1.00 96.38 228 PRO A CA 1
ATOM 1841 C C . PRO A 1 228 ? 12.945 -7.434 0.780 1.00 96.38 228 PRO A C 1
ATOM 1843 O O . PRO A 1 228 ? 11.769 -7.468 1.150 1.00 96.38 228 PRO A O 1
ATOM 1846 N N . SER A 1 229 ? 13.716 -6.367 0.992 1.00 95.88 229 SER A N 1
ATOM 1847 C CA . SER A 1 229 ? 13.158 -5.125 1.527 1.00 95.88 229 SER A CA 1
ATOM 1848 C C . SER A 1 229 ? 12.229 -4.465 0.509 1.00 95.88 229 SER A C 1
ATOM 1850 O O . SER A 1 229 ? 12.471 -4.538 -0.699 1.00 95.88 229 SER A O 1
ATOM 1852 N N . TYR A 1 230 ? 11.226 -3.730 0.996 1.00 97.31 230 TYR A N 1
ATOM 1853 C CA . TYR A 1 230 ? 10.322 -2.944 0.151 1.00 97.31 230 TYR A CA 1
ATOM 1854 C C . TYR A 1 230 ? 11.078 -2.074 -0.870 1.00 97.31 230 TYR A C 1
ATOM 1856 O O . TYR A 1 230 ? 10.747 -2.054 -2.052 1.00 97.31 230 TYR A O 1
ATOM 1864 N N . TRP A 1 231 ? 12.161 -1.423 -0.435 1.00 97.00 231 TRP A N 1
ATOM 1865 C CA . TRP A 1 231 ? 12.986 -0.540 -1.266 1.00 97.00 231 TRP A CA 1
ATOM 1866 C C . TRP A 1 231 ? 13.721 -1.263 -2.400 1.00 97.00 231 TRP A C 1
ATOM 1868 O O . TRP A 1 231 ? 13.913 -0.688 -3.471 1.00 97.00 231 TRP A O 1
ATOM 1878 N N . THR A 1 232 ? 14.105 -2.525 -2.183 1.00 97.50 232 THR A N 1
ATOM 1879 C CA . THR A 1 232 ? 14.700 -3.371 -3.229 1.00 97.50 232 THR A CA 1
ATOM 1880 C C . THR A 1 232 ? 13.666 -3.647 -4.314 1.00 97.50 232 THR A C 1
ATOM 1882 O O . THR A 1 232 ? 13.908 -3.355 -5.481 1.00 97.50 232 THR A O 1
ATOM 1885 N N . ILE A 1 233 ? 12.476 -4.094 -3.906 1.00 97.88 233 ILE A N 1
ATOM 1886 C CA . ILE A 1 233 ? 11.370 -4.420 -4.813 1.00 97.88 233 ILE A CA 1
ATOM 1887 C C . ILE A 1 233 ? 10.942 -3.181 -5.600 1.00 97.88 233 ILE A C 1
ATOM 1889 O O . ILE A 1 233 ? 10.825 -3.226 -6.820 1.00 97.88 233 ILE A O 1
ATOM 1893 N N . ARG A 1 234 ? 10.771 -2.045 -4.910 1.00 97.38 234 ARG A N 1
ATOM 1894 C CA . ARG A 1 234 ? 10.415 -0.753 -5.507 1.00 97.38 234 ARG A CA 1
ATOM 1895 C C . ARG A 1 234 ? 11.365 -0.372 -6.640 1.00 97.38 234 ARG A C 1
ATOM 1897 O O . ARG A 1 234 ? 10.920 0.034 -7.711 1.00 97.38 234 ARG A O 1
ATOM 1904 N N . ARG A 1 235 ? 12.675 -0.486 -6.411 1.00 97.38 235 ARG A N 1
ATOM 1905 C CA . ARG A 1 235 ? 13.691 -0.169 -7.423 1.00 97.38 235 ARG A CA 1
ATOM 1906 C C . ARG A 1 235 ? 13.533 -1.057 -8.658 1.00 97.38 235 ARG A C 1
ATOM 1908 O O . ARG A 1 235 ? 13.606 -0.554 -9.778 1.00 97.38 235 ARG A O 1
ATOM 1915 N N . ASP A 1 236 ? 13.309 -2.350 -8.457 1.00 98.00 236 ASP A N 1
ATOM 1916 C CA . ASP A 1 236 ? 13.191 -3.309 -9.554 1.00 98.00 236 ASP A CA 1
ATOM 1917 C C . ASP A 1 236 ? 11.876 -3.105 -10.334 1.00 98.00 236 ASP A C 1
ATOM 1919 O O . ASP A 1 236 ? 11.881 -3.153 -11.567 1.00 98.00 236 ASP A O 1
ATOM 1923 N N . VAL A 1 237 ? 10.780 -2.755 -9.645 1.00 97.75 237 VAL A N 1
ATOM 1924 C CA . VAL A 1 237 ? 9.510 -2.322 -10.257 1.00 97.75 237 VAL A CA 1
ATOM 1925 C C . VAL A 1 237 ? 9.723 -1.090 -11.129 1.00 97.75 237 VAL A C 1
ATOM 1927 O O . VAL A 1 237 ? 9.408 -1.139 -12.314 1.00 97.75 237 VAL A O 1
ATOM 1930 N N . ILE A 1 238 ? 10.306 -0.011 -10.593 1.00 96.44 238 ILE A N 1
ATOM 1931 C CA . ILE A 1 238 ? 10.560 1.220 -11.361 1.00 96.44 238 ILE A CA 1
ATOM 1932 C C . ILE A 1 238 ? 11.438 0.917 -12.581 1.00 96.44 238 ILE A C 1
ATOM 1934 O O . ILE A 1 238 ? 11.115 1.334 -13.690 1.00 96.44 238 ILE A O 1
ATOM 1938 N N . SER A 1 239 ? 12.503 0.125 -12.414 1.00 96.31 239 SER A N 1
ATOM 1939 C CA . SER A 1 239 ? 13.367 -0.281 -13.529 1.00 96.31 239 SER A CA 1
ATOM 1940 C C . SER A 1 239 ? 12.602 -1.041 -14.618 1.00 96.31 239 SER A C 1
ATOM 1942 O O . SER A 1 239 ? 12.818 -0.811 -15.814 1.00 96.31 239 SER A O 1
ATOM 1944 N N . ASN A 1 240 ? 11.696 -1.943 -14.226 1.00 96.06 240 ASN A N 1
ATOM 1945 C CA . ASN A 1 240 ? 10.872 -2.697 -15.164 1.00 96.06 240 ASN A CA 1
ATOM 1946 C C . ASN A 1 240 ? 9.846 -1.803 -15.876 1.00 96.06 240 ASN A C 1
ATOM 1948 O O . ASN A 1 240 ? 9.699 -1.919 -17.093 1.00 96.06 240 ASN A O 1
ATOM 1952 N N . VAL A 1 241 ? 9.197 -0.892 -15.144 1.00 95.12 241 VAL A N 1
ATOM 1953 C CA . VAL A 1 241 ? 8.237 0.086 -15.678 1.00 95.12 241 VAL A CA 1
ATOM 1954 C C . VAL A 1 241 ? 8.904 0.970 -16.725 1.00 95.12 241 VAL A C 1
ATOM 1956 O O . VAL A 1 241 ? 8.449 0.993 -17.867 1.00 95.12 241 VAL A O 1
ATOM 1959 N N . THR A 1 242 ? 10.029 1.613 -16.392 1.00 93.56 242 THR A N 1
ATOM 1960 C CA . THR A 1 242 ? 10.772 2.468 -17.333 1.00 93.56 242 THR A CA 1
ATOM 1961 C C . THR A 1 242 ? 11.137 1.707 -18.606 1.00 93.56 242 THR A C 1
ATOM 1963 O O . THR A 1 242 ? 10.938 2.197 -19.713 1.00 93.56 242 THR A O 1
ATOM 1966 N N . ARG A 1 243 ? 11.616 0.463 -18.481 1.00 92.06 243 ARG A N 1
ATOM 1967 C CA . ARG A 1 243 ? 11.975 -0.360 -19.646 1.00 92.06 243 ARG A CA 1
ATOM 1968 C C . ARG A 1 243 ? 10.771 -0.700 -20.526 1.00 92.06 243 ARG A C 1
ATOM 1970 O O . ARG A 1 243 ? 10.930 -0.828 -21.737 1.00 92.06 243 ARG A O 1
ATOM 1977 N N . ARG A 1 244 ? 9.597 -0.914 -19.930 1.00 88.81 244 ARG A N 1
ATOM 1978 C CA . ARG A 1 244 ? 8.366 -1.257 -20.655 1.00 88.81 244 ARG A CA 1
ATOM 1979 C C . ARG A 1 244 ? 7.787 -0.059 -21.392 1.00 88.81 244 ARG A C 1
ATOM 1981 O O . ARG A 1 244 ? 7.427 -0.212 -22.553 1.00 88.81 244 ARG A O 1
ATOM 1988 N N . LEU A 1 245 ? 7.746 1.101 -20.746 1.00 85.56 245 LEU A N 1
ATOM 1989 C CA . LEU A 1 245 ? 7.206 2.320 -21.348 1.00 85.56 245 LEU A CA 1
ATOM 1990 C C . LEU A 1 245 ? 8.067 2.790 -22.527 1.00 85.56 245 LEU A C 1
ATOM 1992 O O . LEU A 1 245 ? 7.528 3.014 -23.605 1.00 85.56 245 LEU A O 1
ATOM 1996 N N . ASN A 1 246 ? 9.397 2.761 -22.396 1.00 82.69 246 ASN A N 1
ATOM 1997 C CA . ASN A 1 246 ? 10.291 3.122 -23.504 1.00 82.69 246 ASN A CA 1
ATOM 1998 C C . ASN A 1 246 ? 10.113 2.207 -24.733 1.00 82.69 246 ASN A C 1
ATOM 2000 O O . ASN A 1 246 ? 10.149 2.665 -25.868 1.00 82.69 246 ASN A O 1
ATOM 2004 N N . ARG A 1 247 ? 9.875 0.902 -24.528 1.00 77.94 247 ARG A N 1
ATOM 2005 C CA . ARG A 1 247 ? 9.624 -0.037 -25.640 1.00 77.94 247 ARG A CA 1
ATOM 2006 C C . ARG A 1 247 ? 8.304 0.230 -26.360 1.00 77.94 247 ARG A C 1
ATOM 2008 O O . ARG A 1 247 ? 8.202 -0.067 -27.546 1.00 77.94 247 ARG A O 1
ATOM 2015 N N . LEU A 1 248 ? 7.294 0.719 -25.643 1.00 68.19 248 LEU A N 1
ATOM 2016 C CA . LEU A 1 248 ? 6.011 1.078 -26.240 1.00 68.19 248 LEU A CA 1
ATOM 2017 C C . LEU A 1 248 ? 6.182 2.309 -27.131 1.00 68.19 248 LEU A C 1
ATOM 2019 O O . LEU A 1 248 ? 5.771 2.260 -28.289 1.00 68.19 248 LEU A O 1
ATOM 2023 N N . GLU A 1 249 ? 6.861 3.347 -26.638 1.00 62.94 249 GLU A N 1
ATOM 2024 C CA . GLU A 1 249 ? 7.180 4.560 -27.407 1.00 62.94 249 GLU A CA 1
ATOM 2025 C C . GLU A 1 249 ? 7.980 4.248 -28.679 1.00 62.94 249 GLU A C 1
ATOM 2027 O O . GLU A 1 249 ? 7.614 4.714 -29.760 1.00 62.94 249 GLU A O 1
ATOM 2032 N N . ASP A 1 250 ? 8.996 3.382 -28.586 1.00 60.34 250 ASP A N 1
ATOM 2033 C CA . ASP A 1 250 ? 9.778 2.944 -29.749 1.00 60.34 250 ASP A CA 1
ATOM 2034 C C . ASP A 1 250 ? 8.915 2.205 -30.792 1.00 60.34 250 ASP A C 1
ATOM 2036 O O . ASP A 1 250 ? 9.138 2.354 -31.996 1.00 60.34 250 ASP A O 1
ATOM 2040 N N . SER A 1 251 ? 7.910 1.428 -30.362 1.00 56.06 251 SER A N 1
ATOM 2041 C CA . SER A 1 251 ? 7.013 0.720 -31.290 1.00 56.06 251 SER A CA 1
ATOM 2042 C C . SER A 1 251 ? 6.081 1.674 -32.048 1.00 56.06 251 SER A C 1
ATOM 2044 O O . SER A 1 251 ? 5.929 1.542 -33.260 1.00 56.06 251 SER A O 1
ATOM 2046 N N . TYR A 1 252 ? 5.554 2.705 -31.377 1.00 51.53 252 TYR A N 1
ATOM 2047 C CA . TYR A 1 252 ? 4.724 3.733 -32.015 1.00 51.53 252 TYR A CA 1
ATOM 2048 C C . TYR A 1 252 ? 5.538 4.665 -32.927 1.00 51.53 252 TYR A C 1
ATOM 2050 O O . TYR A 1 252 ? 5.025 5.151 -33.939 1.00 51.53 252 TYR A O 1
ATOM 2058 N N . ALA A 1 253 ? 6.816 4.897 -32.608 1.00 51.56 253 ALA A N 1
ATOM 2059 C CA . ALA A 1 253 ? 7.726 5.665 -33.455 1.00 51.56 253 ALA A CA 1
ATOM 2060 C C . ALA A 1 253 ? 8.104 4.915 -34.746 1.00 51.56 253 ALA A C 1
ATOM 2062 O O . ALA A 1 253 ? 8.296 5.547 -35.787 1.00 51.56 253 ALA A O 1
ATOM 2063 N N . PHE A 1 254 ? 8.189 3.580 -34.699 1.00 41.97 254 PHE A N 1
ATOM 2064 C CA . PHE A 1 254 ? 8.509 2.754 -35.865 1.00 41.97 254 PHE A CA 1
ATOM 2065 C C . PHE A 1 254 ? 7.350 2.690 -36.872 1.00 41.97 254 PHE A C 1
ATOM 2067 O O . PHE A 1 254 ? 7.579 2.830 -38.075 1.00 41.97 254 PHE A O 1
ATOM 2074 N N . ASP A 1 255 ? 6.107 2.577 -36.397 1.00 44.88 255 ASP A N 1
ATOM 2075 C CA . ASP A 1 255 ? 4.932 2.535 -37.276 1.00 44.88 255 ASP A CA 1
ATOM 2076 C C . ASP A 1 255 ? 4.719 3.866 -38.022 1.00 44.88 255 ASP A C 1
ATOM 2078 O O . ASP A 1 255 ? 4.437 3.859 -39.222 1.00 44.88 255 ASP A O 1
ATOM 2082 N N . CYS A 1 256 ? 4.993 5.012 -37.382 1.00 43.03 256 CYS A N 1
ATOM 2083 C CA . CYS A 1 256 ? 4.907 6.341 -38.010 1.00 43.03 256 CYS A CA 1
ATOM 2084 C C . CYS A 1 256 ? 5.951 6.600 -39.119 1.00 43.03 256 CYS A C 1
ATOM 2086 O O . CYS A 1 256 ? 5.797 7.544 -39.898 1.00 43.03 256 CYS A O 1
ATOM 2088 N N . LEU A 1 257 ? 7.024 5.805 -39.196 1.00 46.75 257 LEU A N 1
ATOM 2089 C CA . LEU A 1 257 ? 8.060 5.927 -40.232 1.00 46.75 257 LEU A CA 1
ATOM 2090 C C . LEU A 1 257 ? 7.843 4.974 -41.416 1.00 46.75 257 LEU A C 1
ATOM 2092 O O . LEU A 1 257 ? 8.508 5.123 -42.440 1.00 46.75 257 LEU A O 1
ATOM 2096 N N . SER A 1 258 ? 6.911 4.025 -41.303 1.00 48.75 258 SER A N 1
ATOM 2097 C CA . SER A 1 258 ? 6.637 3.034 -42.352 1.00 48.75 258 SER A CA 1
ATOM 2098 C C . SER A 1 258 ? 5.697 3.532 -43.464 1.00 48.75 258 SER A C 1
ATOM 2100 O O . SER A 1 258 ? 5.658 2.941 -44.542 1.00 48.75 258 SER A O 1
ATOM 2102 N N . ASP A 1 259 ? 5.020 4.667 -43.260 1.00 48.06 259 ASP A N 1
ATOM 2103 C CA . ASP A 1 259 ? 4.029 5.216 -44.200 1.00 48.06 259 ASP A CA 1
ATOM 2104 C C . ASP A 1 259 ? 4.611 6.106 -45.322 1.00 48.06 259 ASP A C 1
ATOM 2106 O O . ASP A 1 259 ? 3.862 6.617 -46.157 1.00 48.06 259 ASP A O 1
ATOM 2110 N N . TYR A 1 260 ? 5.937 6.286 -45.400 1.00 49.69 260 TYR A N 1
ATOM 2111 C CA . TYR A 1 260 ? 6.564 7.168 -46.403 1.00 49.69 260 TYR A CA 1
ATOM 2112 C C . TYR A 1 260 ? 7.186 6.477 -47.629 1.00 49.69 260 TYR A C 1
ATOM 2114 O O . TYR A 1 260 ? 7.662 7.178 -48.521 1.00 49.69 260 TYR A O 1
ATOM 2122 N N . ASP A 1 261 ? 7.111 5.149 -47.758 1.00 47.34 261 ASP A N 1
ATOM 2123 C CA . ASP A 1 261 ? 7.608 4.424 -48.942 1.00 47.34 261 ASP A CA 1
ATOM 2124 C C . ASP A 1 261 ? 6.463 3.893 -49.825 1.00 47.34 261 ASP A C 1
ATOM 2126 O O . ASP A 1 261 ? 6.298 2.695 -50.053 1.00 47.34 261 ASP A O 1
ATOM 2130 N N . THR A 1 262 ? 5.659 4.801 -50.386 1.00 49.03 262 THR A N 1
ATOM 2131 C CA . THR A 1 262 ? 4.874 4.494 -51.595 1.00 49.03 262 THR A CA 1
ATOM 2132 C C . THR A 1 262 ? 5.494 5.203 -52.802 1.00 49.03 262 THR A C 1
ATOM 2134 O O . THR A 1 262 ? 5.463 6.433 -52.872 1.00 49.03 262 THR A O 1
ATOM 2137 N N . PRO A 1 263 ? 6.057 4.477 -53.789 1.00 46.75 263 PRO A N 1
ATOM 2138 C CA . PRO A 1 263 ? 6.608 5.113 -54.974 1.00 46.75 263 PRO A CA 1
ATOM 2139 C C . PRO A 1 263 ? 5.472 5.693 -55.823 1.00 46.75 263 PRO A C 1
ATOM 2141 O O . PRO A 1 263 ? 4.548 4.985 -56.228 1.00 46.75 263 PRO A O 1
ATOM 2144 N N . LEU A 1 264 ? 5.546 6.999 -56.095 1.00 47.78 264 LEU A N 1
ATOM 2145 C CA . LEU A 1 264 ? 4.617 7.698 -56.982 1.00 47.78 264 LEU A CA 1
ATOM 2146 C C . LEU A 1 264 ? 4.639 7.072 -58.390 1.00 47.78 264 LEU A C 1
ATOM 2148 O O . LEU A 1 264 ? 5.718 6.751 -58.899 1.00 47.78 264 LEU A O 1
ATOM 2152 N N . PRO A 1 265 ? 3.480 6.935 -59.061 1.00 44.44 265 PRO A N 1
ATOM 2153 C CA . PRO A 1 265 ? 3.434 6.383 -60.404 1.00 44.44 265 PRO A CA 1
ATOM 2154 C C . PRO A 1 265 ? 4.101 7.356 -61.381 1.00 44.44 265 PRO A C 1
ATOM 2156 O O . PRO A 1 265 ? 3.698 8.517 -61.496 1.00 44.44 265 PRO A O 1
ATOM 2159 N N . MET A 1 266 ? 5.125 6.871 -62.089 1.00 45.19 266 MET A N 1
ATOM 2160 C CA . MET A 1 266 ? 5.725 7.583 -63.217 1.00 45.19 266 MET A CA 1
ATOM 2161 C C . MET A 1 266 ? 4.658 7.836 -64.289 1.00 45.19 266 MET A C 1
ATOM 2163 O O . MET A 1 266 ? 3.955 6.910 -64.701 1.00 45.19 266 MET A O 1
ATOM 2167 N N . ARG A 1 267 ? 4.543 9.096 -64.713 1.00 50.22 267 ARG A N 1
ATOM 2168 C CA . ARG A 1 267 ? 3.813 9.504 -65.919 1.00 50.22 267 ARG A CA 1
ATOM 2169 C C . ARG A 1 267 ? 4.735 9.502 -67.126 1.00 50.22 267 ARG A C 1
ATOM 2171 O O . ARG A 1 267 ? 5.904 9.909 -66.951 1.00 50.22 267 ARG A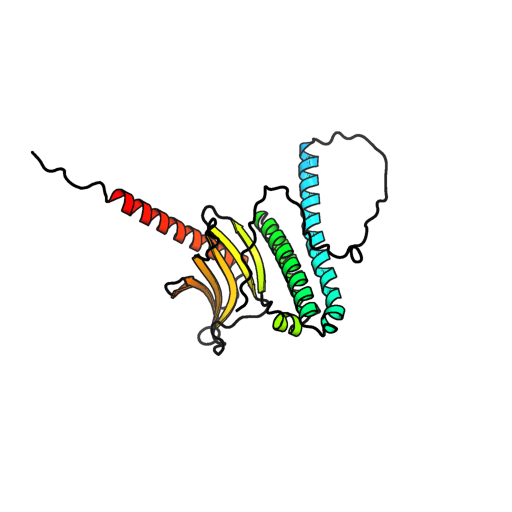 O 1
#

Foldseek 3Di:
DDDDPPPPDDDPDDDDDDDDPPPPPPPDDPPDDDDDDDDDDDPDPPVVVVVVVVVVVLVVLLVVLLVLLVSLLVCLVVCVPDPDPVVLVVNLVVLQVSLVSLQASLQVCVVVVVVVSLVVSVVSNLVSDVSNDDVSCVVSVPFWGWNYWDDDPFWIKTKIFGSDWDDPDPPDPQKTFGIKIFIATPPPRHTQWMWTFIAGDPPFGWTWIWIQGPVGIDTQGTPHNDDDDPVVNVVSVVVVVVVVVVVVVVVVVVVVVVPPPDDDDDD